Protein AF-A0A6A5WPY2-F1 (afdb_monomer)

Structure (mmCIF, N/CA/C/O backbone):
data_AF-A0A6A5WPY2-F1
#
_entry.id   AF-A0A6A5WPY2-F1
#
loop_
_atom_site.group_PDB
_atom_site.id
_atom_site.type_symbol
_atom_site.label_atom_id
_atom_site.label_alt_id
_atom_site.label_comp_id
_atom_site.label_asym_id
_atom_site.label_entity_id
_atom_site.label_seq_id
_atom_site.pdbx_PDB_ins_code
_atom_site.Cartn_x
_atom_site.Cartn_y
_atom_site.Cartn_z
_atom_site.occupancy
_atom_site.B_iso_or_equiv
_atom_site.auth_seq_id
_atom_site.auth_comp_id
_atom_site.auth_asym_id
_atom_site.auth_atom_id
_atom_site.pdbx_PDB_model_num
ATOM 1 N N . MET A 1 1 ? 19.521 2.980 2.655 1.00 39.97 1 MET A N 1
ATOM 2 C CA . MET A 1 1 ? 18.452 3.288 1.686 1.00 39.97 1 MET A CA 1
ATOM 3 C C . MET A 1 1 ? 18.138 4.752 1.877 1.00 39.97 1 MET A C 1
ATOM 5 O O . MET A 1 1 ? 17.865 5.122 3.009 1.00 39.97 1 MET A O 1
ATOM 9 N N . ALA A 1 2 ? 18.291 5.582 0.848 1.00 40.47 2 ALA A N 1
ATOM 10 C CA . ALA A 1 2 ? 17.790 6.948 0.929 1.00 40.47 2 ALA A CA 1
ATOM 11 C C . ALA A 1 2 ? 16.260 6.859 0.891 1.00 40.47 2 ALA A C 1
ATOM 13 O O . ALA A 1 2 ? 15.702 6.331 -0.069 1.00 40.47 2 ALA A O 1
ATOM 14 N N . THR A 1 3 ? 15.599 7.257 1.972 1.00 53.16 3 THR A N 1
ATOM 15 C CA . THR A 1 3 ? 14.142 7.366 2.030 1.00 53.16 3 THR A CA 1
ATOM 16 C C . THR A 1 3 ? 13.793 8.802 1.681 1.00 53.16 3 THR A C 1
ATOM 18 O O . THR A 1 3 ? 14.011 9.698 2.495 1.00 53.16 3 THR A O 1
ATOM 21 N N . LEU A 1 4 ? 13.295 9.026 0.467 1.00 62.94 4 LEU A N 1
ATOM 22 C CA . LEU A 1 4 ? 12.626 10.279 0.133 1.00 62.94 4 LEU A CA 1
ATOM 23 C C . LEU A 1 4 ? 11.433 10.390 1.085 1.00 62.94 4 LEU A C 1
ATOM 25 O O . LEU A 1 4 ? 10.610 9.476 1.140 1.00 62.94 4 LEU A O 1
ATOM 29 N N . ASN A 1 5 ? 11.382 11.449 1.891 1.00 69.56 5 ASN A N 1
ATOM 30 C CA . ASN A 1 5 ? 10.341 11.655 2.902 1.00 69.56 5 ASN A CA 1
ATOM 31 C C . ASN A 1 5 ? 9.022 12.128 2.254 1.00 69.56 5 ASN A C 1
ATOM 33 O O . ASN A 1 5 ? 8.364 13.043 2.742 1.00 69.56 5 ASN A O 1
ATOM 37 N N . GLU A 1 6 ? 8.686 11.553 1.099 1.00 72.88 6 GLU A N 1
ATOM 38 C CA . GLU A 1 6 ? 7.493 11.870 0.333 1.00 72.88 6 GLU A CA 1
ATOM 39 C C . GLU A 1 6 ? 6.346 10.960 0.766 1.00 72.88 6 GLU A C 1
ATOM 41 O O . GLU A 1 6 ? 6.463 9.731 0.811 1.00 72.88 6 GLU A O 1
ATOM 46 N N . THR A 1 7 ? 5.211 11.581 1.076 1.00 83.00 7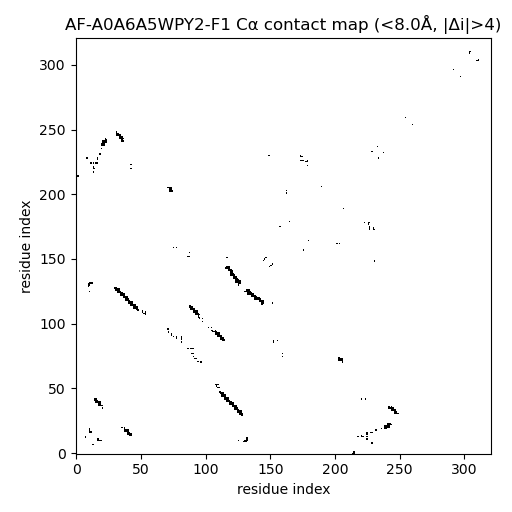 THR A N 1
ATOM 47 C CA . THR A 1 7 ? 3.968 10.863 1.339 1.00 83.00 7 THR A CA 1
ATOM 48 C C . THR A 1 7 ? 3.485 10.229 0.042 1.00 83.00 7 THR A C 1
ATOM 50 O O . THR A 1 7 ? 3.158 10.929 -0.917 1.00 83.00 7 THR A O 1
ATOM 53 N N . LEU A 1 8 ? 3.430 8.898 0.012 1.00 86.12 8 LEU A N 1
ATOM 54 C CA . LEU A 1 8 ? 2.936 8.170 -1.151 1.00 86.12 8 LEU A CA 1
ATOM 55 C C . LEU A 1 8 ? 1.445 8.458 -1.390 1.00 86.12 8 LEU A C 1
ATOM 57 O O . LEU A 1 8 ? 0.684 8.590 -0.425 1.00 86.12 8 LEU A O 1
ATOM 61 N N . PRO A 1 9 ? 1.002 8.516 -2.658 1.00 88.19 9 PRO A N 1
ATOM 62 C CA . PRO A 1 9 ? -0.412 8.624 -2.975 1.00 88.19 9 PRO A CA 1
ATOM 63 C C . PRO A 1 9 ? -1.231 7.443 -2.417 1.00 88.19 9 PRO A C 1
ATOM 65 O O . PRO A 1 9 ? -0.697 6.350 -2.201 1.00 88.19 9 PRO A O 1
ATOM 68 N N . PRO A 1 10 ? -2.550 7.626 -2.239 1.00 90.38 10 PRO A N 1
ATOM 69 C CA . PRO A 1 10 ? -3.482 6.537 -1.962 1.00 90.38 10 PRO A CA 1
ATOM 70 C C . PRO A 1 10 ? -3.287 5.327 -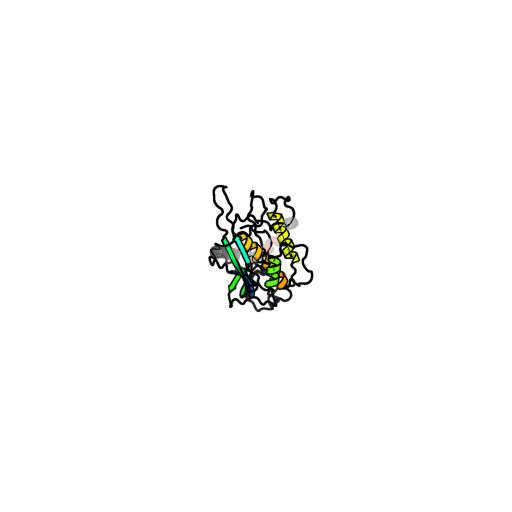2.885 1.00 90.38 10 PRO A C 1
ATOM 72 O O . PRO A 1 10 ? -3.064 5.493 -4.081 1.00 90.38 10 PRO A O 1
ATOM 75 N N . TYR A 1 11 ? -3.458 4.119 -2.344 1.00 91.69 11 TYR A N 1
ATOM 76 C CA . TYR A 1 11 ? -3.361 2.832 -3.047 1.00 91.69 11 TYR A CA 1
ATOM 77 C C . TYR A 1 11 ? -1.964 2.474 -3.580 1.00 91.69 11 TYR A C 1
ATOM 79 O O . TYR A 1 11 ? -1.831 1.541 -4.375 1.00 91.69 11 TYR A O 1
ATOM 87 N N . MET A 1 12 ? -0.912 3.157 -3.117 1.00 91.38 12 MET A N 1
ATOM 88 C CA . MET A 1 12 ? 0.457 2.935 -3.585 1.00 91.38 12 MET A CA 1
ATOM 89 C C . MET A 1 12 ? 1.422 2.524 -2.483 1.00 91.38 12 MET A C 1
ATOM 91 O O . MET A 1 12 ? 1.273 2.874 -1.313 1.00 91.38 12 MET A O 1
ATOM 95 N N . THR A 1 13 ? 2.447 1.785 -2.895 1.00 91.00 13 THR A N 1
ATOM 96 C CA . THR A 1 13 ? 3.645 1.496 -2.104 1.00 91.00 13 THR A CA 1
ATOM 97 C C . THR A 1 13 ? 4.884 1.801 -2.937 1.00 91.00 13 THR A C 1
ATOM 99 O O . THR A 1 13 ? 4.781 1.997 -4.143 1.00 91.00 13 THR A O 1
ATOM 102 N N . MET A 1 14 ? 6.068 1.765 -2.324 1.00 83.81 14 MET A N 1
ATOM 103 C CA . MET A 1 14 ? 7.343 1.906 -3.043 1.00 83.81 14 MET A CA 1
ATOM 104 C C . MET A 1 14 ? 7.600 0.809 -4.088 1.00 83.81 14 MET A C 1
ATOM 106 O O . MET A 1 14 ? 8.568 0.916 -4.827 1.00 83.81 14 MET A O 1
ATOM 110 N N . GLU A 1 15 ? 6.793 -0.256 -4.144 1.00 85.12 15 GLU A N 1
ATOM 111 C CA . GLU A 1 15 ? 7.039 -1.403 -5.024 1.00 85.12 15 GLU A CA 1
ATOM 112 C C . GLU A 1 15 ? 5.939 -1.675 -6.051 1.00 85.12 15 GLU A C 1
ATOM 114 O O . GLU A 1 15 ? 6.151 -2.466 -6.971 1.00 85.12 15 GLU A O 1
ATOM 119 N N . TYR A 1 16 ? 4.742 -1.130 -5.855 1.00 89.88 16 TYR A N 1
ATOM 120 C CA . TYR A 1 16 ? 3.586 -1.405 -6.704 1.00 89.88 16 TYR A CA 1
ATOM 121 C C . TYR A 1 16 ? 2.482 -0.376 -6.475 1.00 89.88 16 TYR A C 1
ATOM 123 O O . TYR A 1 16 ? 2.413 0.281 -5.432 1.00 89.88 16 TYR A O 1
ATOM 131 N N . THR A 1 17 ? 1.565 -0.321 -7.433 1.00 91.62 17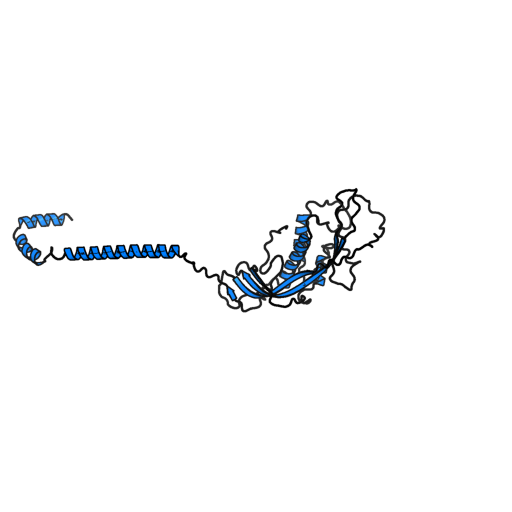 THR A N 1
ATOM 132 C CA . THR A 1 17 ? 0.317 0.432 -7.342 1.00 91.62 17 THR A CA 1
ATOM 133 C C . THR A 1 17 ? -0.880 -0.503 -7.460 1.00 91.62 17 THR A C 1
ATOM 135 O O . THR A 1 17 ? -0.827 -1.510 -8.170 1.00 91.62 17 THR A O 1
ATOM 138 N N . LEU A 1 18 ? -1.957 -0.187 -6.746 1.00 93.31 18 LEU A N 1
ATOM 139 C CA . LEU A 1 18 ? -3.244 -0.858 -6.870 1.00 93.31 18 LEU A CA 1
ATOM 140 C C . LEU A 1 18 ? -4.230 0.031 -7.623 1.00 93.31 18 LEU A C 1
ATOM 142 O O . LEU A 1 18 ? -4.309 1.236 -7.385 1.00 93.31 18 LEU A O 1
ATOM 146 N N . ALA A 1 19 ? -5.046 -0.581 -8.478 1.00 91.62 19 ALA A N 1
ATOM 147 C CA . ALA A 1 19 ? -6.196 0.095 -9.050 1.00 91.62 19 ALA A CA 1
ATOM 148 C C . ALA A 1 19 ? -7.163 0.514 -7.922 1.00 91.62 19 ALA A C 1
ATOM 150 O O . ALA A 1 19 ? -7.422 -0.277 -7.005 1.00 91.62 19 ALA A O 1
ATOM 151 N N . PRO A 1 20 ? -7.707 1.742 -7.964 1.00 91.12 20 PRO A N 1
ATOM 152 C CA . PRO A 1 20 ? -8.610 2.239 -6.936 1.00 91.12 20 PRO A CA 1
ATOM 153 C C . PRO A 1 20 ? -9.916 1.444 -6.918 1.00 91.12 20 PRO A C 1
ATOM 155 O O . PRO A 1 20 ? -10.536 1.186 -7.951 1.00 91.12 20 PRO A O 1
ATOM 158 N N . PHE A 1 21 ? -10.385 1.125 -5.720 1.00 90.44 21 PHE A N 1
ATOM 159 C CA . PHE A 1 21 ? -11.671 0.472 -5.500 1.00 90.44 21 PHE A CA 1
ATOM 160 C C . PHE A 1 21 ? -12.414 1.191 -4.366 1.00 90.44 21 PHE A C 1
ATOM 162 O O . PHE A 1 21 ? -11.783 1.846 -3.530 1.00 90.44 21 PHE A O 1
ATOM 169 N N . LYS A 1 22 ? -13.755 1.135 -4.369 1.00 87.00 22 LYS A N 1
ATOM 170 C CA . LYS A 1 22 ? -14.626 1.699 -3.313 1.00 87.00 22 LYS A CA 1
ATOM 171 C C . LYS A 1 22 ? -15.751 0.728 -2.935 1.00 87.00 22 LYS A C 1
ATOM 173 O O . LYS A 1 22 ? -16.220 0.000 -3.815 1.00 87.00 22 LYS A O 1
ATOM 178 N N . PRO A 1 23 ? -16.162 0.679 -1.654 1.00 85.19 23 PRO A N 1
ATOM 179 C CA . PRO A 1 23 ? -17.196 -0.244 -1.215 1.00 85.19 23 PRO A CA 1
ATOM 180 C C . PRO A 1 23 ? -18.530 0.125 -1.861 1.00 85.19 23 PRO A C 1
ATOM 182 O O . PRO A 1 23 ? -18.877 1.299 -1.968 1.00 85.19 23 PRO A O 1
ATOM 185 N N . THR A 1 24 ? -19.286 -0.887 -2.290 1.00 83.25 24 THR A N 1
ATOM 186 C CA . THR A 1 24 ? -20.593 -0.689 -2.935 1.00 83.25 24 THR A CA 1
ATOM 187 C C . THR A 1 24 ? -21.635 -0.108 -1.978 1.00 83.25 24 THR A C 1
ATOM 189 O O . THR A 1 24 ? -22.513 0.636 -2.404 1.00 83.25 24 THR A O 1
ATOM 192 N N . ALA A 1 25 ? -21.543 -0.426 -0.685 1.00 80.25 25 ALA A N 1
ATOM 193 C CA . ALA A 1 25 ? -22.452 0.094 0.326 1.00 80.25 25 ALA A CA 1
ATOM 194 C C . ALA A 1 25 ? -21.888 1.378 0.949 1.00 80.25 25 ALA A C 1
ATOM 196 O O . ALA A 1 25 ? -20.752 1.393 1.425 1.00 80.25 25 ALA A O 1
ATOM 197 N N . SER A 1 26 ? -22.712 2.428 1.020 1.00 67.81 26 SER A N 1
ATOM 198 C CA . SER A 1 26 ? -22.437 3.679 1.741 1.00 67.81 26 SER A CA 1
ATOM 199 C C . SER A 1 26 ? -22.497 3.482 3.259 1.00 67.81 26 SER A C 1
ATOM 201 O O . SER A 1 26 ? -23.170 4.217 3.983 1.00 67.81 26 SER A O 1
ATOM 203 N N . THR A 1 27 ? -21.854 2.441 3.775 1.00 69.75 27 THR A N 1
ATOM 204 C CA . THR A 1 27 ? -21.648 2.349 5.210 1.00 69.75 27 THR A CA 1
ATOM 205 C C . THR A 1 27 ? -20.673 3.461 5.567 1.00 69.75 27 THR A C 1
ATOM 207 O O . THR A 1 27 ? -19.533 3.424 5.105 1.00 69.75 27 THR A O 1
ATOM 210 N N . ASN A 1 28 ? -21.132 4.450 6.341 1.00 80.25 28 ASN A N 1
ATOM 211 C CA . ASN A 1 28 ? -20.330 5.540 6.907 1.00 80.25 28 ASN A CA 1
ATOM 212 C C . ASN A 1 28 ? -19.303 4.970 7.899 1.00 80.25 28 ASN A C 1
ATOM 214 O O . ASN A 1 28 ? -19.415 5.134 9.110 1.00 80.25 28 ASN A O 1
ATOM 218 N N . VAL A 1 29 ? -18.347 4.209 7.385 1.00 81.88 29 VAL A N 1
ATOM 219 C CA . VAL A 1 29 ? -17.258 3.610 8.140 1.00 81.88 29 VAL A CA 1
ATOM 220 C C . VAL A 1 29 ? -16.087 4.559 7.991 1.00 81.88 29 VAL A C 1
ATOM 222 O O . VAL A 1 29 ? -15.509 4.663 6.913 1.00 81.88 29 VAL A O 1
ATOM 225 N N . SER A 1 30 ? -15.784 5.284 9.062 1.00 84.94 30 SER A N 1
ATOM 226 C CA . SER A 1 30 ? -14.665 6.225 9.104 1.00 84.94 30 SER A CA 1
ATOM 227 C C . SER A 1 30 ? -13.315 5.533 9.307 1.00 84.94 30 SER A C 1
ATOM 229 O O . SER A 1 30 ? -12.297 6.112 8.950 1.00 84.94 30 SER A O 1
ATOM 231 N N . SER A 1 31 ? -13.288 4.303 9.838 1.00 90.31 31 SER A N 1
ATOM 232 C CA . SER A 1 31 ? -12.051 3.580 10.155 1.00 90.31 31 SER A CA 1
ATOM 233 C C . SER A 1 31 ? -12.167 2.064 9.957 1.00 90.31 31 SER A C 1
ATOM 235 O O . SER A 1 31 ? -13.244 1.471 10.061 1.00 90.31 31 SER A O 1
ATOM 237 N N . GLY A 1 32 ? -11.037 1.421 9.663 1.00 89.88 32 GLY A N 1
ATOM 238 C CA . GLY A 1 32 ? -10.930 -0.031 9.519 1.00 89.88 32 GLY A CA 1
ATOM 239 C C . GLY A 1 32 ? -10.142 -0.455 8.285 1.00 89.88 32 GLY A C 1
ATOM 240 O O . GLY A 1 32 ? -9.587 0.371 7.561 1.00 89.88 32 GLY A O 1
ATOM 241 N N . ASN A 1 33 ? -10.116 -1.764 8.047 1.00 93.19 33 ASN A N 1
ATOM 242 C CA . ASN A 1 33 ? -9.462 -2.359 6.890 1.00 93.19 33 ASN A CA 1
ATOM 243 C C . ASN A 1 33 ? -10.514 -2.894 5.926 1.00 93.19 33 ASN A C 1
ATOM 245 O O . ASN A 1 33 ? -11.477 -3.550 6.328 1.00 93.19 33 ASN A O 1
ATOM 249 N N . TRP A 1 34 ? -10.307 -2.664 4.638 1.00 92.06 34 TRP A N 1
ATOM 250 C CA . TRP A 1 34 ? -11.204 -3.140 3.602 1.00 92.06 34 TRP A CA 1
ATOM 251 C C . TRP A 1 34 ? -10.456 -3.994 2.591 1.00 92.06 34 TRP A C 1
ATOM 253 O O . TRP A 1 34 ? -9.426 -3.587 2.061 1.00 92.06 34 TRP A O 1
ATOM 263 N N . SER A 1 35 ? -10.964 -5.200 2.352 1.00 94.25 35 SER A N 1
ATOM 264 C CA . SER A 1 35 ? -10.353 -6.169 1.450 1.00 94.25 35 SER A CA 1
ATOM 265 C C . SER A 1 35 ? -11.227 -6.403 0.236 1.00 94.25 35 SER A C 1
ATOM 267 O O . SER A 1 35 ? -12.427 -6.634 0.370 1.00 94.25 35 SER A O 1
ATOM 269 N N . SER A 1 36 ? -10.631 -6.363 -0.949 1.00 94.69 36 SER A N 1
ATOM 270 C CA . SER A 1 36 ? -11.350 -6.663 -2.180 1.00 94.69 36 SER A CA 1
ATOM 271 C C . SER A 1 36 ? -10.420 -7.148 -3.281 1.00 94.69 36 SER A C 1
ATOM 273 O O . SER A 1 36 ? -9.195 -7.010 -3.206 1.00 94.69 36 SER A O 1
ATOM 275 N N . SER A 1 37 ? -11.017 -7.703 -4.333 1.00 94.62 37 SER A N 1
ATOM 276 C CA . SER A 1 37 ? -10.283 -8.017 -5.548 1.00 94.62 37 SER A CA 1
ATOM 277 C C . SER A 1 37 ? -9.997 -6.735 -6.327 1.00 94.62 37 SER A C 1
ATOM 279 O O . SER A 1 37 ? -10.913 -5.998 -6.682 1.00 94.62 37 SER A O 1
ATOM 281 N N . THR A 1 38 ? -8.723 -6.489 -6.614 1.00 94.44 38 THR A N 1
ATOM 282 C CA . THR A 1 38 ? -8.260 -5.355 -7.418 1.00 94.44 38 THR A CA 1
ATOM 283 C C . THR A 1 38 ? -7.139 -5.792 -8.364 1.00 94.44 38 THR A C 1
ATOM 285 O O . THR A 1 38 ? -6.728 -6.954 -8.379 1.00 94.44 38 THR A O 1
ATOM 288 N N . VAL A 1 39 ? -6.664 -4.864 -9.185 1.00 93.00 39 VAL A N 1
ATOM 289 C CA . VAL A 1 39 ? -5.544 -5.055 -10.099 1.00 93.00 39 VAL A CA 1
ATOM 290 C C . VAL A 1 39 ? -4.307 -4.401 -9.498 1.00 93.00 39 VAL A C 1
ATOM 292 O O . VAL A 1 39 ? -4.316 -3.213 -9.191 1.00 93.00 39 VAL A O 1
ATOM 295 N N . LEU A 1 40 ? -3.244 -5.177 -9.333 1.00 92.88 40 LEU A N 1
ATOM 296 C CA . LEU A 1 40 ? -1.913 -4.701 -8.988 1.00 92.88 40 LEU A CA 1
ATOM 297 C C . LEU A 1 40 ? -1.127 -4.463 -10.270 1.00 92.88 40 LEU A C 1
ATOM 299 O O . LEU A 1 40 ? -1.117 -5.311 -11.160 1.00 92.88 40 LEU A O 1
ATOM 303 N N . GLN A 1 41 ? -0.445 -3.329 -10.351 1.00 90.81 41 GLN A N 1
ATOM 304 C CA . GLN A 1 41 ? 0.518 -3.039 -11.406 1.00 90.81 41 GLN A CA 1
ATOM 305 C C . GLN A 1 41 ? 1.891 -2.842 -10.774 1.00 90.81 41 GLN A C 1
ATOM 307 O O . GLN A 1 41 ? 2.043 -2.163 -9.752 1.00 90.81 41 GLN A O 1
ATOM 312 N N . ARG A 1 42 ? 2.900 -3.465 -11.377 1.00 88.25 42 ARG A N 1
ATOM 313 C CA . ARG A 1 42 ? 4.280 -3.422 -10.899 1.00 88.25 42 ARG A CA 1
ATOM 314 C C . ARG A 1 42 ? 5.233 -3.455 -12.086 1.00 88.25 42 ARG A C 1
ATOM 316 O O . ARG A 1 42 ? 4.983 -4.133 -13.079 1.00 88.25 42 ARG A O 1
ATOM 323 N N . CYS A 1 43 ? 6.349 -2.748 -11.941 1.00 83.06 43 CYS A N 1
ATOM 324 C CA . CYS A 1 43 ? 7.510 -2.944 -12.796 1.00 83.06 43 CYS A CA 1
ATOM 325 C C . CYS A 1 43 ? 8.446 -3.949 -12.131 1.00 83.06 43 CYS A C 1
ATOM 327 O O . CYS A 1 43 ? 8.911 -3.742 -11.008 1.00 83.06 43 CYS A O 1
ATOM 329 N N . GLY A 1 44 ? 8.707 -5.047 -12.824 1.00 76.56 44 GLY A N 1
ATOM 330 C CA . GLY A 1 44 ? 9.869 -5.882 -12.577 1.00 76.56 44 GLY A CA 1
ATOM 331 C C . GLY A 1 44 ? 11.017 -5.433 -13.468 1.00 76.56 44 GLY A C 1
ATOM 332 O O . GLY A 1 44 ? 10.809 -4.859 -14.532 1.00 76.56 44 GLY A O 1
ATOM 333 N N . THR A 1 45 ? 12.235 -5.713 -13.044 1.00 67.81 45 THR A N 1
ATOM 334 C CA . THR A 1 45 ? 13.384 -5.774 -13.945 1.00 67.81 45 THR A CA 1
ATOM 335 C C . THR A 1 45 ? 13.867 -7.202 -13.863 1.00 67.81 45 THR A C 1
ATOM 337 O O . THR A 1 45 ? 14.209 -7.636 -12.757 1.00 67.81 45 THR A O 1
ATOM 340 N N . ASP A 1 46 ? 13.855 -7.929 -14.975 1.00 61.12 46 ASP A N 1
ATOM 341 C CA . ASP A 1 46 ? 14.600 -9.177 -15.006 1.00 61.12 46 ASP A CA 1
ATOM 342 C C . ASP A 1 46 ? 16.049 -8.793 -15.286 1.00 61.12 46 ASP A C 1
ATOM 344 O O . ASP A 1 46 ? 16.382 -8.237 -16.336 1.00 61.12 46 ASP A O 1
ATOM 348 N N . LEU A 1 47 ? 16.883 -8.921 -14.257 1.00 56.41 47 LEU A N 1
ATOM 349 C CA . LEU A 1 47 ? 18.292 -8.598 -14.381 1.00 56.41 47 LEU A CA 1
ATOM 350 C C . LEU A 1 47 ? 18.968 -9.844 -14.939 1.00 56.41 47 LEU A C 1
ATOM 352 O O . LEU A 1 47 ? 19.489 -10.659 -14.173 1.00 56.41 47 LEU A O 1
ATOM 356 N N . ASP A 1 48 ? 18.926 -10.004 -16.259 1.00 47.09 48 ASP A N 1
ATOM 357 C CA . ASP A 1 48 ? 19.632 -11.106 -16.891 1.00 47.09 48 ASP A CA 1
ATOM 358 C C . ASP A 1 48 ? 21.133 -10.803 -16.892 1.00 47.09 48 ASP A C 1
ATOM 360 O O . ASP A 1 48 ? 21.684 -10.106 -17.746 1.00 47.09 48 ASP A O 1
ATOM 364 N N . LEU A 1 49 ? 21.818 -11.316 -15.870 1.00 50.28 49 LEU A N 1
ATOM 365 C CA . LEU A 1 49 ? 23.273 -11.311 -15.786 1.00 50.28 49 LEU A CA 1
ATOM 366 C C . LEU A 1 49 ? 23.860 -12.404 -16.686 1.00 50.28 49 LEU A C 1
ATOM 368 O O . LEU A 1 49 ? 24.771 -13.127 -16.277 1.00 50.28 49 LEU A O 1
ATOM 372 N N . THR A 1 50 ? 23.375 -12.547 -17.918 1.00 48.47 50 THR A N 1
ATOM 373 C CA . THR A 1 50 ? 24.125 -13.289 -18.926 1.00 48.47 50 THR A CA 1
ATOM 374 C C . THR A 1 50 ? 25.426 -12.541 -19.164 1.00 48.47 50 THR A C 1
ATOM 376 O O . THR A 1 50 ? 25.447 -11.445 -19.722 1.00 48.47 50 THR A O 1
ATOM 379 N N . GLY A 1 51 ? 26.513 -13.117 -18.647 1.00 43.06 51 GLY A N 1
ATOM 380 C CA . GLY A 1 51 ? 27.868 -12.599 -18.728 1.00 43.06 51 GLY A CA 1
ATOM 381 C C . GLY A 1 51 ? 28.334 -12.492 -20.172 1.00 43.06 51 GLY A C 1
ATOM 382 O O . GLY A 1 51 ? 29.088 -13.331 -20.657 1.00 43.06 51 GLY A O 1
ATOM 383 N N . LEU A 1 52 ? 27.926 -11.426 -20.851 1.00 44.56 52 LEU A N 1
ATOM 384 C CA . LEU A 1 52 ? 28.643 -10.912 -21.998 1.00 44.56 52 LEU A CA 1
ATOM 385 C C . LEU A 1 52 ? 29.964 -10.377 -21.455 1.00 44.56 52 LEU A C 1
ATOM 387 O O . LEU A 1 52 ? 30.071 -9.253 -20.966 1.00 44.56 52 LEU A O 1
ATOM 391 N N . ASN A 1 53 ? 30.978 -11.237 -21.490 1.00 43.19 53 ASN A N 1
ATOM 392 C CA . ASN A 1 53 ? 32.362 -10.825 -21.373 1.00 43.19 53 ASN A CA 1
ATOM 393 C C . ASN A 1 53 ? 32.652 -9.984 -22.621 1.00 43.19 53 ASN A C 1
ATOM 395 O O . ASN A 1 53 ? 32.994 -10.511 -23.678 1.00 43.19 53 ASN A O 1
ATOM 399 N N . VAL A 1 54 ? 32.364 -8.682 -22.541 1.00 47.66 54 VAL A N 1
ATOM 400 C CA . VAL A 1 54 ? 32.567 -7.747 -23.647 1.00 47.66 54 VAL A CA 1
ATOM 401 C C . VAL A 1 54 ? 34.069 -7.508 -23.779 1.00 47.66 54 VAL A C 1
ATOM 403 O O . VAL A 1 54 ? 34.608 -6.500 -23.334 1.00 47.66 54 VAL A O 1
ATOM 406 N N . ASP A 1 55 ? 34.761 -8.472 -24.381 1.00 43.50 55 ASP A N 1
ATOM 407 C CA . ASP A 1 55 ? 36.189 -8.386 -24.688 1.00 43.50 55 ASP A CA 1
ATOM 408 C C . ASP A 1 55 ? 36.467 -7.468 -25.897 1.00 43.50 55 ASP A C 1
ATOM 410 O O . ASP A 1 55 ? 37.621 -7.208 -26.225 1.00 43.50 55 ASP A O 1
ATOM 414 N N . TYR A 1 56 ? 35.427 -6.916 -26.532 1.00 40.22 56 TYR A N 1
ATOM 415 C CA . TYR A 1 56 ? 35.537 -6.061 -27.712 1.00 40.22 56 TYR A CA 1
ATOM 416 C C . TYR A 1 56 ? 34.636 -4.820 -27.618 1.00 40.22 56 TYR A C 1
ATOM 418 O O . TYR A 1 56 ? 33.614 -4.711 -28.283 1.00 40.22 56 TYR A O 1
ATOM 426 N N . TYR A 1 57 ? 35.062 -3.827 -26.840 1.00 41.72 57 TYR A N 1
ATOM 427 C CA . TYR A 1 57 ? 34.943 -2.444 -27.305 1.00 41.72 57 TYR A CA 1
ATOM 428 C C . TYR A 1 57 ? 36.350 -1.987 -27.663 1.00 41.72 57 TYR A C 1
ATOM 430 O O . TYR A 1 57 ? 37.120 -1.559 -26.804 1.00 41.72 57 TYR A O 1
ATOM 438 N N . SER A 1 58 ? 36.707 -2.081 -28.946 1.00 39.12 58 SER A N 1
ATOM 439 C CA . SER A 1 58 ? 37.760 -1.216 -29.462 1.00 39.12 58 SER A CA 1
ATOM 440 C C . SER A 1 58 ? 37.228 0.200 -29.301 1.00 39.12 58 SER A C 1
ATOM 442 O O . SER A 1 58 ? 36.305 0.590 -30.017 1.00 39.12 58 SER A O 1
ATOM 444 N N . ALA A 1 59 ? 37.751 0.940 -28.324 1.00 39.88 59 ALA A N 1
ATOM 445 C CA . ALA A 1 59 ? 37.545 2.373 -28.252 1.00 39.88 59 ALA A CA 1
ATOM 446 C C . ALA A 1 59 ? 37.813 2.920 -29.655 1.00 39.88 59 ALA A C 1
ATOM 448 O O . ALA A 1 59 ? 38.939 2.829 -30.155 1.00 39.88 59 ALA A O 1
ATOM 449 N N . ALA A 1 60 ? 36.767 3.403 -30.328 1.00 37.28 60 ALA A N 1
ATOM 450 C CA . ALA A 1 60 ? 36.957 4.196 -31.521 1.00 37.28 60 ALA A CA 1
ATOM 451 C C . ALA A 1 60 ? 37.944 5.286 -31.108 1.00 37.28 60 ALA A C 1
ATOM 453 O O . ALA A 1 60 ? 37.690 6.016 -30.148 1.00 37.28 60 ALA A O 1
ATOM 454 N N . LYS A 1 61 ? 39.116 5.306 -31.748 1.00 36.62 61 LYS A N 1
ATOM 455 C CA . LYS A 1 61 ? 40.153 6.322 -31.567 1.00 36.62 61 LYS A CA 1
ATOM 456 C C . LYS A 1 61 ? 39.571 7.663 -32.029 1.00 36.62 61 LYS A C 1
ATOM 458 O O . LYS A 1 61 ? 39.865 8.142 -33.115 1.00 36.62 61 LYS A O 1
ATOM 463 N N . GLY A 1 62 ? 38.704 8.248 -31.210 1.00 39.28 62 GLY A N 1
ATOM 464 C CA . GLY A 1 62 ? 38.377 9.658 -31.240 1.00 39.28 62 GLY A CA 1
ATOM 465 C C . GLY A 1 62 ? 39.586 10.380 -30.675 1.00 39.28 62 GLY A C 1
ATOM 466 O O . GLY A 1 62 ? 39.755 10.487 -29.465 1.00 39.28 62 GLY A O 1
ATOM 467 N N . SER A 1 63 ? 40.489 10.769 -31.564 1.00 39.62 63 SER A N 1
ATOM 468 C CA . SER A 1 63 ? 41.637 11.609 -31.259 1.00 39.62 63 SER A CA 1
ATOM 469 C C . SER A 1 63 ? 41.181 12.897 -30.566 1.00 39.62 63 SER A C 1
ATOM 471 O O . SER A 1 63 ? 40.431 13.661 -31.172 1.00 39.62 63 SER A O 1
ATOM 473 N N . GLY A 1 64 ? 41.665 13.163 -29.347 1.00 38.38 64 GLY A N 1
ATOM 474 C CA . GLY A 1 64 ? 41.737 14.537 -28.834 1.00 38.38 64 GLY A CA 1
ATOM 475 C C . GLY A 1 64 ? 41.123 14.863 -27.471 1.00 38.38 64 GLY A C 1
ATOM 476 O O . GLY A 1 64 ? 40.867 16.038 -27.242 1.00 38.38 64 GLY A O 1
ATOM 477 N N . PHE A 1 65 ? 40.915 13.911 -26.554 1.00 39.72 65 PHE A N 1
ATOM 478 C CA . PHE A 1 65 ? 40.533 14.255 -25.173 1.00 39.72 65 PHE A CA 1
ATOM 479 C C . PHE A 1 65 ? 41.648 13.902 -24.183 1.00 39.72 65 PHE A C 1
ATOM 481 O O . PHE A 1 65 ? 42.114 12.766 -24.136 1.00 39.72 65 PHE A O 1
ATOM 488 N N . ALA A 1 66 ? 42.110 14.924 -23.456 1.00 40.38 66 ALA A N 1
ATOM 489 C CA . ALA A 1 66 ? 43.216 14.872 -22.507 1.00 40.38 66 ALA A CA 1
ATOM 490 C C . ALA A 1 66 ? 42.957 13.877 -21.360 1.00 40.38 66 ALA A C 1
ATOM 492 O O . ALA A 1 66 ? 41.827 13.656 -20.933 1.00 40.38 66 ALA A O 1
ATOM 493 N N . GLU A 1 67 ? 44.033 13.253 -20.892 1.00 41.00 67 GLU A N 1
ATOM 494 C CA . GLU A 1 67 ? 44.054 11.998 -20.133 1.00 41.00 67 GLU A CA 1
ATOM 495 C C . GLU A 1 67 ? 43.997 12.176 -18.605 1.00 41.00 67 GLU A C 1
ATOM 497 O O . GLU A 1 67 ? 44.403 11.285 -17.865 1.00 41.00 67 GLU A O 1
ATOM 502 N N . ASP A 1 68 ? 43.452 13.287 -18.107 1.00 39.62 68 ASP A N 1
ATOM 503 C CA . ASP A 1 68 ? 43.426 13.571 -16.672 1.00 39.62 68 ASP A CA 1
ATOM 504 C C . ASP A 1 68 ? 41.993 13.788 -16.154 1.00 39.62 68 ASP A C 1
ATOM 506 O O . ASP A 1 68 ? 41.289 14.699 -16.572 1.00 39.62 68 ASP A O 1
ATOM 510 N N . GLN A 1 69 ? 41.608 12.929 -15.197 1.00 41.06 69 GLN A N 1
ATOM 511 C CA . GLN A 1 69 ? 40.361 12.898 -14.408 1.00 41.06 69 GLN A CA 1
ATOM 512 C C . GLN A 1 69 ? 39.079 12.433 -15.130 1.00 41.06 69 GLN A C 1
ATOM 514 O O . GLN A 1 69 ? 38.361 13.207 -15.753 1.00 41.06 69 GLN A O 1
ATOM 519 N N . TYR A 1 70 ? 38.704 11.162 -14.927 1.00 40.84 70 TYR A N 1
ATOM 520 C CA . TYR A 1 70 ? 37.407 10.630 -15.363 1.00 40.84 70 TYR A CA 1
ATOM 521 C C . TYR A 1 70 ? 36.551 10.177 -14.169 1.00 40.84 70 TYR A C 1
ATOM 523 O O . TYR A 1 70 ? 36.844 9.131 -13.584 1.00 40.84 70 TYR A O 1
ATOM 531 N N . PRO A 1 71 ? 35.460 10.889 -13.828 1.00 40.78 71 PRO A N 1
ATOM 532 C CA . PRO A 1 71 ? 34.313 10.267 -13.183 1.00 40.78 71 PRO A CA 1
ATOM 533 C C . PRO A 1 71 ? 33.595 9.354 -14.194 1.00 40.78 71 PRO A C 1
ATOM 535 O O . PRO A 1 71 ? 33.631 9.580 -15.404 1.00 40.78 71 PRO A O 1
ATOM 538 N N . VAL A 1 72 ? 32.956 8.296 -13.696 1.00 42.06 72 VAL A N 1
ATOM 539 C CA . VAL A 1 72 ? 32.198 7.301 -14.475 1.00 42.06 72 VAL A CA 1
ATOM 540 C C . VAL A 1 72 ? 31.208 7.991 -15.431 1.00 42.06 72 VAL A C 1
ATOM 542 O O . VAL A 1 72 ? 30.185 8.502 -14.989 1.00 42.06 72 VAL A O 1
ATOM 545 N N . ARG A 1 73 ? 31.475 8.012 -16.744 1.00 41.91 73 ARG A N 1
ATOM 546 C CA . ARG A 1 73 ? 30.514 8.515 -17.742 1.00 41.91 73 ARG A CA 1
ATOM 547 C C . ARG A 1 73 ? 29.541 7.408 -18.136 1.00 41.91 73 ARG A C 1
ATOM 549 O O . ARG A 1 73 ? 29.935 6.443 -18.786 1.00 41.91 73 ARG A O 1
ATOM 556 N N . PHE A 1 74 ? 28.266 7.591 -17.806 1.00 40.81 74 PHE A N 1
ATOM 557 C CA . PHE A 1 74 ? 27.180 6.921 -18.513 1.00 40.81 74 PHE A CA 1
ATOM 558 C C . PHE A 1 74 ? 26.974 7.668 -19.827 1.00 40.81 74 PHE A C 1
ATOM 560 O O . PHE A 1 74 ? 26.645 8.852 -19.826 1.00 40.81 74 PHE A O 1
ATOM 567 N N . VAL A 1 75 ? 27.204 6.995 -20.950 1.00 39.22 75 VAL A N 1
ATOM 568 C CA . VAL A 1 75 ? 26.827 7.510 -22.266 1.00 39.22 75 VAL A CA 1
ATOM 569 C C . VAL A 1 75 ? 25.560 6.757 -22.667 1.00 39.22 75 VAL A C 1
ATOM 571 O O . VAL A 1 75 ? 25.665 5.656 -23.204 1.00 39.22 75 VAL A O 1
ATOM 574 N N . PRO A 1 76 ? 24.353 7.282 -22.400 1.00 40.12 76 PRO A N 1
ATOM 575 C CA . PRO A 1 76 ? 23.124 6.724 -22.934 1.00 40.12 76 PRO A CA 1
ATOM 576 C C . PRO A 1 76 ? 23.012 7.173 -24.390 1.00 40.12 76 PRO A C 1
ATOM 578 O O . PRO A 1 76 ? 22.130 7.936 -24.762 1.00 40.12 76 PRO A O 1
ATOM 581 N N . ASN A 1 77 ? 23.938 6.724 -25.234 1.00 38.59 77 ASN A N 1
ATOM 582 C CA . ASN A 1 77 ? 23.729 6.799 -26.669 1.00 38.59 77 ASN A CA 1
ATOM 583 C C . ASN A 1 77 ? 22.948 5.545 -27.075 1.00 38.59 77 ASN A C 1
ATOM 585 O O . ASN A 1 77 ? 23.477 4.634 -27.705 1.00 38.59 77 ASN A O 1
ATOM 589 N N . TRP A 1 78 ? 21.690 5.469 -26.629 1.00 45.72 78 TRP A N 1
ATOM 590 C CA . TRP A 1 78 ? 20.765 4.381 -26.968 1.00 45.72 78 TRP A CA 1
ATOM 591 C C . TRP A 1 78 ? 20.452 4.352 -28.473 1.00 45.72 78 TRP A C 1
ATOM 593 O O . TRP A 1 78 ? 20.047 3.320 -28.994 1.00 45.72 78 TRP A O 1
ATOM 603 N N . ILE A 1 79 ? 20.728 5.451 -29.187 1.00 39.94 79 ILE A N 1
ATOM 604 C CA . ILE A 1 79 ? 20.457 5.605 -30.621 1.00 39.94 79 ILE A CA 1
ATOM 605 C C . ILE A 1 79 ? 21.393 4.764 -31.509 1.00 39.94 79 ILE A C 1
ATOM 607 O O . ILE A 1 79 ? 21.057 4.526 -32.664 1.00 39.94 79 ILE A O 1
ATOM 611 N N . LEU A 1 80 ? 22.541 4.276 -31.020 1.00 40.53 80 LEU A N 1
ATOM 612 C CA . LEU A 1 80 ? 23.531 3.632 -31.905 1.00 40.53 80 LEU A CA 1
ATOM 613 C C . LEU A 1 80 ? 23.864 2.165 -31.606 1.00 40.53 80 LEU A C 1
ATOM 615 O O . LEU A 1 80 ? 24.556 1.554 -32.417 1.00 40.53 80 LEU A O 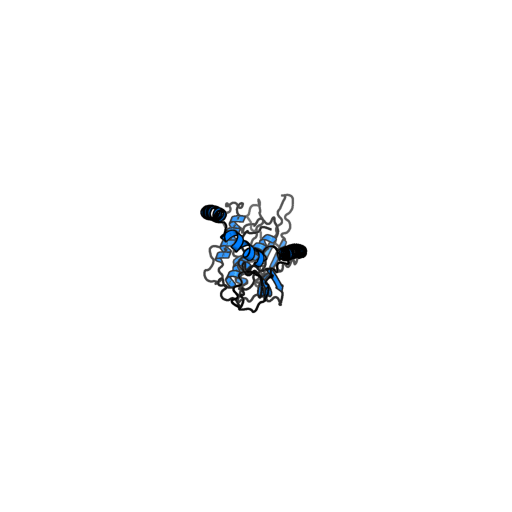1
ATOM 619 N N . LEU A 1 81 ? 23.414 1.586 -30.486 1.00 44.41 81 LEU A N 1
ATOM 620 C CA . LEU A 1 81 ? 23.888 0.255 -30.059 1.00 44.41 81 LEU A CA 1
ATOM 621 C C . LEU A 1 81 ? 22.804 -0.723 -29.584 1.00 44.41 81 LEU A C 1
ATOM 623 O O . LEU A 1 81 ? 23.113 -1.902 -29.419 1.00 44.41 81 LEU A O 1
ATOM 627 N N . CYS A 1 82 ? 21.556 -0.288 -29.390 1.00 44.19 82 CYS A N 1
ATOM 628 C CA . CYS A 1 82 ? 20.452 -1.222 -29.168 1.00 44.19 82 CYS A CA 1
ATOM 629 C C . CYS A 1 82 ? 19.869 -1.628 -30.526 1.00 44.19 82 CYS A C 1
ATOM 631 O O . CYS A 1 82 ? 19.529 -0.767 -31.337 1.00 44.19 82 CYS A O 1
ATOM 633 N N . SER A 1 83 ? 19.786 -2.936 -30.788 1.00 42.50 83 SER A N 1
ATOM 634 C CA . SER A 1 83 ? 19.143 -3.446 -32.001 1.00 42.50 83 SER A CA 1
ATOM 635 C C . SER A 1 83 ? 17.691 -2.968 -32.058 1.00 42.50 83 SER A C 1
ATOM 637 O O . SER A 1 83 ? 16.994 -2.978 -31.042 1.00 42.50 83 SER A O 1
ATOM 639 N N . THR A 1 84 ? 17.206 -2.608 -33.248 1.00 54.12 84 THR A N 1
ATOM 640 C CA . THR A 1 84 ? 15.777 -2.345 -33.496 1.00 54.12 84 THR A CA 1
ATOM 641 C C . THR A 1 84 ? 14.891 -3.547 -33.165 1.00 54.12 84 THR A C 1
ATOM 643 O O . THR A 1 84 ? 13.684 -3.391 -33.004 1.00 54.12 84 THR A O 1
ATOM 646 N N . ASP A 1 85 ? 15.492 -4.732 -33.036 1.00 58.59 85 ASP A N 1
ATOM 647 C CA . ASP A 1 85 ? 14.797 -5.989 -32.771 1.00 58.59 85 ASP A CA 1
ATOM 648 C C . ASP A 1 85 ? 14.475 -6.208 -31.279 1.00 58.59 85 ASP A C 1
ATOM 650 O O . ASP A 1 85 ? 13.720 -7.121 -30.949 1.00 58.59 85 ASP A O 1
ATOM 654 N N . SER A 1 86 ? 15.013 -5.387 -30.364 1.00 63.31 86 SER A N 1
ATOM 655 C CA . SER A 1 86 ? 14.768 -5.495 -28.916 1.00 63.31 86 SER A CA 1
ATOM 656 C C . SER A 1 86 ? 14.365 -4.142 -28.302 1.00 63.31 86 SER A C 1
ATOM 658 O O . SER A 1 86 ? 15.166 -3.516 -27.602 1.00 63.31 86 SER A O 1
ATOM 660 N N . PRO A 1 87 ? 13.120 -3.674 -28.530 1.00 65.44 87 PRO A N 1
ATOM 661 C CA . PRO A 1 87 ? 12.677 -2.314 -28.196 1.00 65.44 87 PRO A CA 1
ATOM 662 C C . PRO A 1 87 ? 12.617 -1.970 -26.695 1.00 65.44 87 PRO A C 1
ATOM 664 O O . PRO A 1 87 ? 12.285 -0.836 -26.371 1.00 65.44 87 PRO A O 1
ATOM 667 N N . HIS A 1 88 ? 12.970 -2.896 -25.795 1.00 74.50 88 HIS A N 1
ATOM 668 C CA . HIS A 1 88 ? 12.853 -2.731 -24.338 1.00 74.50 88 HIS A CA 1
ATOM 669 C C . HIS A 1 88 ? 14.158 -2.985 -23.568 1.00 74.50 88 HIS A C 1
ATOM 671 O O . HIS A 1 88 ? 14.151 -3.085 -22.349 1.00 74.50 88 HIS A O 1
ATOM 677 N N . THR A 1 89 ? 15.310 -3.121 -24.226 1.00 74.31 89 THR A N 1
ATOM 678 C CA . THR A 1 89 ? 16.576 -3.352 -23.505 1.00 74.31 89 THR A CA 1
ATOM 679 C C . THR A 1 89 ? 17.287 -2.040 -23.203 1.00 74.31 89 THR A C 1
ATOM 681 O O . THR A 1 89 ? 17.652 -1.313 -24.130 1.00 74.31 89 THR A O 1
ATOM 684 N N . PHE A 1 90 ? 17.571 -1.764 -21.928 1.00 71.31 90 PHE A N 1
ATOM 685 C CA . PHE A 1 90 ? 18.486 -0.687 -21.555 1.00 71.31 90 PHE A CA 1
ATOM 686 C C . PHE A 1 90 ? 19.885 -1.223 -21.266 1.00 71.31 90 PHE A C 1
ATOM 688 O O . PHE A 1 90 ? 20.072 -2.275 -20.653 1.00 71.31 90 PHE A O 1
ATOM 695 N N . PHE A 1 91 ? 20.879 -0.468 -21.722 1.00 71.75 91 PHE A N 1
ATOM 696 C CA . PHE A 1 91 ? 22.291 -0.769 -21.551 1.00 71.75 91 PHE A CA 1
ATOM 697 C C . PHE A 1 91 ? 22.850 0.020 -20.370 1.00 71.75 91 PHE A C 1
ATOM 699 O O . PHE A 1 91 ? 22.779 1.250 -20.336 1.00 71.75 91 PHE A O 1
ATOM 706 N N . ALA A 1 92 ? 23.428 -0.687 -19.407 1.00 66.62 92 ALA A N 1
ATOM 707 C CA . ALA A 1 92 ? 24.130 -0.102 -18.278 1.00 66.62 92 ALA A CA 1
ATOM 708 C C . ALA A 1 92 ? 25.591 -0.555 -18.297 1.00 66.62 92 ALA A C 1
ATOM 710 O O . ALA A 1 92 ? 25.882 -1.747 -18.362 1.00 66.62 92 ALA A O 1
ATOM 711 N N . THR A 1 93 ? 26.529 0.386 -18.199 1.00 67.19 93 THR A N 1
ATOM 712 C CA . THR A 1 93 ? 27.950 0.070 -18.031 1.00 67.19 93 THR A CA 1
ATOM 713 C C . THR A 1 93 ? 28.408 0.453 -16.642 1.00 67.19 93 THR A C 1
ATOM 715 O O . THR A 1 93 ? 28.199 1.566 -16.167 1.00 67.19 93 THR A O 1
ATOM 718 N N . ILE A 1 94 ? 29.057 -0.492 -15.976 1.00 65.31 94 ILE A N 1
ATOM 719 C CA . ILE A 1 94 ? 29.677 -0.277 -14.679 1.00 65.31 94 ILE A CA 1
ATOM 720 C C . ILE A 1 94 ? 31.181 -0.241 -14.904 1.00 65.31 94 ILE A C 1
ATOM 722 O O . ILE A 1 94 ? 31.807 -1.246 -15.254 1.00 65.31 94 ILE A O 1
ATOM 726 N N . VAL A 1 95 ? 31.764 0.933 -14.681 1.00 68.75 95 VAL A N 1
ATOM 727 C CA . VAL A 1 95 ? 33.214 1.114 -14.645 1.00 68.75 95 VAL A CA 1
ATOM 728 C C . VAL A 1 95 ? 33.631 1.190 -13.185 1.00 68.75 95 VAL A C 1
ATOM 730 O O . VAL A 1 95 ? 33.102 1.990 -12.413 1.00 68.75 95 VAL A O 1
ATOM 733 N N . ARG A 1 96 ? 34.559 0.322 -12.777 1.00 63.47 96 ARG A N 1
ATOM 734 C CA . ARG A 1 96 ? 35.066 0.331 -11.406 1.00 63.47 96 ARG A CA 1
ATOM 735 C C . ARG A 1 96 ? 35.959 1.550 -11.213 1.00 63.47 96 ARG A C 1
ATOM 737 O O . ARG A 1 96 ? 36.928 1.724 -11.947 1.00 63.47 96 ARG A O 1
ATOM 744 N N . ASP A 1 97 ? 35.637 2.348 -10.202 1.00 55.72 97 ASP A N 1
ATOM 745 C CA . ASP A 1 97 ? 36.407 3.539 -9.865 1.00 55.72 97 ASP A CA 1
ATOM 746 C C . ASP A 1 97 ? 37.867 3.193 -9.518 1.00 55.72 97 ASP A C 1
ATOM 748 O O . ASP A 1 97 ? 38.165 2.236 -8.784 1.00 55.72 97 ASP A O 1
ATOM 752 N N . ARG A 1 98 ? 38.792 3.980 -10.071 1.00 60.75 98 ARG A N 1
ATOM 753 C CA . ARG A 1 98 ? 40.233 3.793 -9.937 1.00 60.75 98 ARG A CA 1
ATOM 754 C C . ARG A 1 98 ? 40.686 4.432 -8.631 1.00 60.75 98 ARG A C 1
ATOM 756 O O . ARG A 1 98 ? 41.143 5.566 -8.601 1.00 60.75 98 ARG A O 1
ATOM 763 N N . ARG A 1 99 ? 40.670 3.660 -7.542 1.00 64.44 99 ARG A N 1
ATOM 764 C CA . ARG A 1 99 ? 41.192 4.131 -6.240 1.00 64.44 99 ARG A CA 1
ATOM 765 C C . ARG A 1 99 ? 42.692 4.486 -6.246 1.00 64.44 99 ARG A C 1
ATOM 767 O O . ARG A 1 99 ? 43.168 5.087 -5.292 1.00 64.44 99 ARG A O 1
ATOM 774 N N . SER A 1 100 ? 43.463 4.087 -7.265 1.00 64.38 100 SER A N 1
ATOM 775 C CA . SER A 1 100 ? 44.897 4.395 -7.377 1.00 64.38 100 SER A CA 1
ATOM 776 C C . SER A 1 100 ? 45.380 4.382 -8.830 1.00 64.38 100 SER A C 1
ATOM 778 O O . SER A 1 100 ? 45.059 3.453 -9.573 1.00 64.38 100 SER A O 1
ATOM 780 N N . MET A 1 101 ? 46.242 5.339 -9.205 1.00 65.44 101 MET A N 1
ATOM 781 C CA . MET A 1 101 ? 46.930 5.382 -10.508 1.00 65.44 101 MET A CA 1
ATOM 782 C C . MET A 1 101 ? 47.715 4.100 -10.844 1.00 65.44 101 MET A C 1
ATOM 784 O O . MET A 1 101 ? 48.036 3.866 -12.001 1.00 65.44 101 MET A O 1
ATOM 788 N N . ARG A 1 102 ? 48.017 3.227 -9.881 1.00 74.25 102 ARG A N 1
ATOM 789 C CA . ARG A 1 102 ? 48.736 1.973 -10.167 1.00 74.25 102 ARG A CA 1
ATOM 790 C C . ARG A 1 102 ? 47.850 0.794 -10.558 1.00 74.25 102 ARG A C 1
ATOM 792 O O . ARG A 1 102 ? 48.373 -0.174 -11.097 1.00 74.25 102 ARG A O 1
ATOM 799 N N . ASN A 1 103 ? 46.539 0.865 -10.331 1.00 68.25 103 ASN A N 1
ATOM 800 C CA . ASN A 1 103 ? 45.646 -0.213 -10.746 1.00 68.25 103 ASN A CA 1
ATOM 801 C C . ASN A 1 103 ? 45.229 -0.016 -12.211 1.00 68.25 103 ASN A C 1
ATOM 803 O O . ASN A 1 103 ? 44.763 1.081 -12.550 1.00 68.25 103 ASN A O 1
ATOM 807 N N . PRO A 1 104 ? 45.386 -1.039 -13.075 1.00 72.06 104 PRO A N 1
ATOM 808 C CA . PRO A 1 104 ? 44.883 -0.986 -14.440 1.00 72.06 104 PRO A CA 1
ATOM 809 C C . PRO A 1 104 ? 43.359 -0.824 -14.427 1.00 72.06 104 PRO A C 1
ATOM 811 O O . PRO A 1 104 ? 42.681 -1.286 -13.502 1.00 72.06 104 PRO A O 1
ATOM 814 N N . LEU A 1 105 ? 42.822 -0.157 -15.452 1.00 62.91 105 LEU A N 1
ATOM 815 C CA . LEU A 1 105 ? 41.379 -0.054 -15.656 1.00 62.91 105 LEU A CA 1
ATOM 816 C C . LEU A 1 105 ? 40.777 -1.462 -15.650 1.00 62.91 105 LEU A C 1
ATOM 818 O O . LEU A 1 105 ? 41.177 -2.330 -16.426 1.00 62.91 105 LEU A O 1
ATOM 822 N N . SER A 1 106 ? 39.837 -1.700 -14.736 1.00 65.94 106 SER A N 1
ATOM 823 C CA . SER A 1 106 ? 39.060 -2.938 -14.755 1.00 65.94 106 SER A CA 1
ATOM 824 C C . SER A 1 106 ? 38.206 -2.940 -16.019 1.00 65.94 106 SER A C 1
ATOM 826 O O . SER A 1 106 ? 37.653 -1.897 -16.373 1.00 65.94 106 SER A O 1
ATOM 828 N N . ARG A 1 107 ? 38.103 -4.093 -16.694 1.00 68.06 107 ARG A N 1
ATOM 829 C CA . ARG A 1 107 ? 37.246 -4.234 -17.878 1.00 68.06 107 ARG A CA 1
ATOM 830 C C . ARG A 1 107 ? 35.838 -3.727 -17.531 1.00 68.06 107 ARG A C 1
ATOM 832 O O . ARG A 1 107 ? 35.315 -4.127 -16.484 1.00 68.06 107 ARG A O 1
ATOM 839 N N . PRO A 1 108 ? 35.254 -2.821 -18.336 1.00 69.06 108 PRO A N 1
ATOM 840 C CA . PRO A 1 108 ? 33.907 -2.339 -18.080 1.00 69.06 108 PRO A CA 1
ATOM 841 C C . PRO A 1 108 ? 32.960 -3.535 -18.101 1.00 69.06 108 PRO A C 1
ATOM 843 O O . PRO A 1 108 ? 33.006 -4.356 -19.014 1.00 69.06 108 PRO A O 1
ATOM 846 N N . THR A 1 109 ? 32.122 -3.655 -17.076 1.00 65.06 109 THR A N 1
ATOM 847 C CA . THR A 1 109 ? 31.060 -4.661 -17.084 1.00 65.06 109 THR A CA 1
ATOM 848 C C . THR A 1 109 ? 29.833 -4.014 -17.695 1.00 65.06 109 THR A C 1
ATOM 850 O O . THR A 1 109 ? 29.303 -3.052 -17.138 1.00 65.06 109 THR A O 1
ATOM 853 N N . ALA A 1 110 ? 29.418 -4.504 -18.855 1.00 68.00 110 ALA A N 1
ATOM 854 C CA . ALA A 1 110 ? 28.146 -4.142 -19.453 1.00 68.00 110 ALA A CA 1
ATOM 855 C C . ALA A 1 110 ? 27.048 -5.071 -18.932 1.00 68.00 110 ALA A C 1
ATOM 857 O O . ALA A 1 110 ? 27.266 -6.270 -18.771 1.00 68.00 110 ALA A O 1
ATOM 858 N N . MET A 1 111 ? 25.875 -4.508 -18.678 1.00 67.19 111 MET A N 1
ATOM 859 C CA . MET A 1 111 ? 24.663 -5.227 -18.318 1.00 67.19 111 MET A CA 1
ATOM 860 C C . MET A 1 111 ? 23.541 -4.738 -19.225 1.00 67.19 111 MET A C 1
ATOM 862 O O . MET A 1 111 ? 23.382 -3.532 -19.428 1.00 67.19 111 MET A O 1
ATOM 866 N N . PHE A 1 112 ? 22.785 -5.682 -19.769 1.00 74.19 112 PHE A N 1
ATOM 867 C CA . PHE A 1 112 ? 21.545 -5.404 -20.475 1.00 74.19 112 PHE A CA 1
ATOM 868 C C . PHE A 1 112 ? 20.402 -5.763 -19.544 1.00 74.19 112 PHE A C 1
ATOM 870 O O . PHE A 1 112 ? 20.419 -6.813 -18.906 1.00 74.19 112 PHE A O 1
ATOM 877 N N . CYS A 1 113 ? 19.432 -4.873 -19.444 1.00 67.94 113 CYS A N 1
ATOM 878 C CA . CYS A 1 113 ? 18.294 -5.054 -18.567 1.00 67.94 113 CYS A CA 1
ATOM 879 C C . CYS A 1 113 ? 17.020 -4.866 -19.379 1.00 67.94 113 CYS A C 1
ATOM 881 O O . CYS A 1 113 ? 16.898 -3.885 -20.114 1.00 67.94 113 CYS A O 1
ATOM 883 N N . SER A 1 114 ? 16.067 -5.772 -19.190 1.00 81.00 114 SER A N 1
ATOM 884 C CA . SER A 1 114 ? 14.733 -5.672 -19.777 1.00 81.00 114 SER A CA 1
ATOM 885 C C . SER A 1 114 ? 13.740 -5.371 -18.651 1.00 81.00 114 SER A C 1
ATOM 887 O O . SER A 1 114 ? 13.564 -6.197 -17.743 1.00 81.00 114 SER A O 1
ATOM 889 N N . PRO A 1 115 ? 13.130 -4.174 -18.616 1.00 82.25 115 PRO A N 1
ATOM 890 C CA . PRO A 1 115 ? 12.025 -3.920 -17.722 1.00 82.25 115 PRO A CA 1
ATOM 891 C C . PRO A 1 115 ? 10.817 -4.730 -18.202 1.00 82.25 115 PRO A C 1
ATOM 893 O O . PRO A 1 115 ? 10.541 -4.849 -19.392 1.00 82.25 115 PRO A O 1
ATOM 896 N N . HIS A 1 116 ? 10.090 -5.295 -17.248 1.00 86.12 116 HIS A N 1
ATOM 897 C CA . HIS A 1 116 ? 8.850 -6.009 -17.502 1.00 86.12 116 HIS A CA 1
ATOM 898 C C . HIS A 1 116 ? 7.731 -5.345 -16.714 1.00 86.12 116 HIS A C 1
ATOM 900 O O . HIS A 1 116 ? 7.783 -5.241 -15.484 1.00 86.12 116 HIS A O 1
ATOM 906 N N . TYR A 1 117 ? 6.694 -4.922 -17.425 1.00 87.44 117 TYR A N 1
ATOM 907 C CA . TYR A 1 117 ? 5.513 -4.300 -16.845 1.00 87.44 117 TYR A CA 1
ATOM 908 C C . TYR A 1 117 ? 4.404 -5.333 -16.810 1.00 87.44 117 TYR A C 1
ATOM 910 O O . TYR A 1 117 ? 3.975 -5.827 -17.851 1.00 87.44 117 TYR A O 1
ATOM 918 N N . PHE A 1 118 ? 3.942 -5.671 -15.610 1.00 91.88 118 PHE A N 1
ATOM 919 C CA . PHE A 1 118 ? 2.880 -6.652 -15.458 1.00 91.88 118 PHE A CA 1
ATOM 920 C C . PHE A 1 118 ? 1.726 -6.125 -14.620 1.00 91.88 118 PHE A C 1
ATOM 922 O O . PHE A 1 118 ? 1.877 -5.309 -13.705 1.00 91.88 118 PHE A O 1
ATOM 929 N N . SER A 1 119 ? 0.558 -6.645 -14.963 1.00 93.19 119 SER A N 1
ATOM 930 C CA . SER A 1 119 ? -0.700 -6.477 -14.275 1.00 93.19 119 SER A CA 1
ATOM 931 C C . SER A 1 119 ? -1.123 -7.822 -13.693 1.00 93.19 119 SER A C 1
ATOM 933 O O . SER A 1 119 ? -1.066 -8.855 -14.358 1.00 93.19 119 SER A O 1
ATOM 935 N N . GLU A 1 120 ? -1.526 -7.833 -12.430 1.00 95.00 120 GLU A N 1
ATOM 936 C CA . GLU A 1 120 ? -1.938 -9.048 -11.736 1.00 95.00 120 GLU A CA 1
ATOM 937 C C . GLU A 1 120 ? -3.234 -8.798 -10.969 1.00 95.00 120 GLU A C 1
ATOM 939 O O . GLU A 1 120 ? -3.379 -7.793 -10.273 1.00 95.00 120 GLU A O 1
ATOM 944 N N . LYS A 1 121 ? -4.188 -9.728 -11.060 1.00 95.38 121 LYS A N 1
ATOM 945 C CA . LYS A 1 121 ? -5.383 -9.684 -10.217 1.00 95.38 121 LYS A CA 1
ATOM 946 C C . LYS A 1 121 ? -5.023 -10.163 -8.813 1.00 95.38 121 LYS A C 1
ATOM 948 O O . LYS A 1 121 ? -4.613 -11.307 -8.620 1.00 95.38 121 LYS A O 1
ATOM 953 N N . VAL A 1 122 ? -5.211 -9.296 -7.828 1.00 96.31 122 VAL A N 1
ATOM 954 C CA . VAL A 1 122 ? -4.854 -9.555 -6.433 1.00 96.31 122 VAL A CA 1
ATOM 955 C C . VAL A 1 122 ? -6.052 -9.378 -5.514 1.00 96.31 122 VAL A C 1
ATOM 957 O O . VAL A 1 122 ? -7.024 -8.694 -5.839 1.00 96.31 122 VAL A O 1
ATOM 960 N N . TRP A 1 123 ? -5.977 -10.001 -4.346 1.00 96.56 123 TRP A N 1
ATOM 961 C CA . TRP A 1 123 ? -6.836 -9.691 -3.215 1.00 96.56 123 TRP A CA 1
ATOM 962 C C . TRP A 1 123 ? -6.068 -8.764 -2.280 1.00 96.56 123 TRP A C 1
ATOM 964 O O . TRP A 1 123 ? -5.083 -9.184 -1.670 1.00 96.56 123 TRP A O 1
ATOM 974 N N . ALA A 1 124 ? -6.470 -7.498 -2.217 1.00 96.38 124 ALA A N 1
ATOM 975 C CA . ALA A 1 124 ? -5.757 -6.484 -1.456 1.00 96.38 124 ALA A CA 1
ATOM 976 C C . ALA A 1 124 ? -6.602 -5.977 -0.293 1.00 96.38 124 ALA A C 1
ATOM 978 O O . ALA A 1 124 ? -7.769 -5.633 -0.469 1.00 96.38 124 ALA A O 1
ATOM 979 N N . THR A 1 125 ? -5.976 -5.893 0.875 1.00 95.88 125 THR A N 1
ATOM 980 C CA . THR A 1 125 ? -6.488 -5.224 2.065 1.00 95.88 125 THR A CA 1
ATOM 981 C C . THR A 1 125 ? -5.890 -3.829 2.135 1.00 95.88 125 THR A C 1
ATOM 983 O O . THR A 1 125 ? -4.669 -3.678 2.199 1.00 95.88 125 THR A O 1
ATOM 986 N N . VAL A 1 126 ? -6.745 -2.815 2.140 1.00 95.06 126 VAL A N 1
ATOM 987 C CA . VAL A 1 126 ? -6.382 -1.401 2.193 1.00 95.06 126 VAL A CA 1
ATOM 988 C C . VAL A 1 126 ? -6.990 -0.771 3.442 1.00 95.06 126 VAL A C 1
ATOM 990 O O . VAL A 1 126 ? -8.116 -1.078 3.830 1.00 95.06 126 VAL A O 1
ATOM 993 N N . ASP A 1 127 ? -6.225 0.098 4.084 1.00 94.06 127 ASP A N 1
ATOM 994 C CA . ASP A 1 127 ? -6.660 0.907 5.220 1.00 94.06 127 ASP A CA 1
ATOM 995 C C . ASP A 1 127 ? -7.649 1.994 4.751 1.00 94.06 127 ASP A C 1
ATOM 997 O O . ASP A 1 127 ? -7.372 2.699 3.785 1.00 94.06 127 ASP A O 1
ATOM 1001 N N . ILE A 1 128 ? -8.824 2.114 5.377 1.00 91.00 128 ILE A N 1
ATOM 1002 C CA . ILE A 1 128 ? -9.919 2.970 4.872 1.00 91.00 128 ILE A CA 1
ATOM 1003 C C . ILE A 1 128 ? -9.553 4.462 4.904 1.00 91.00 128 ILE A C 1
ATOM 1005 O O . ILE A 1 128 ? -9.906 5.202 3.983 1.00 91.00 128 ILE A O 1
ATOM 1009 N N . GLU A 1 129 ? -8.846 4.900 5.945 1.00 91.12 129 GLU A N 1
ATOM 1010 C CA . GLU A 1 129 ? -8.527 6.310 6.177 1.00 91.12 129 GLU A CA 1
ATOM 1011 C C . GLU A 1 129 ? -7.323 6.744 5.339 1.00 91.12 129 GLU A C 1
ATOM 1013 O O . GLU A 1 129 ? -7.408 7.669 4.528 1.00 91.12 129 GLU A O 1
ATOM 1018 N N . SER A 1 130 ? -6.209 6.026 5.482 1.00 92.50 130 SER A N 1
ATOM 1019 C CA . SER A 1 130 ? -4.963 6.353 4.785 1.00 92.50 130 SER A CA 1
ATOM 1020 C C . SER A 1 130 ? -4.951 5.888 3.329 1.00 92.50 130 SER A C 1
ATOM 1022 O O . SER A 1 130 ? -4.128 6.351 2.540 1.00 92.50 130 SER A O 1
ATOM 1024 N N . LYS A 1 131 ? -5.840 4.952 2.959 1.00 93.25 131 LYS A N 1
ATOM 1025 C CA . LYS A 1 131 ? -5.850 4.259 1.660 1.00 93.25 131 LYS A CA 1
ATOM 1026 C C . LYS A 1 131 ? -4.531 3.552 1.359 1.00 93.25 131 LYS A C 1
ATOM 1028 O O . LYS A 1 131 ? -4.214 3.290 0.201 1.00 93.25 131 LYS A O 1
ATOM 1033 N N . THR A 1 132 ? -3.754 3.229 2.390 1.00 93.25 132 THR A N 1
ATOM 1034 C CA . THR A 1 132 ? -2.481 2.527 2.228 1.00 93.25 132 THR A CA 1
ATOM 1035 C C . THR A 1 132 ? -2.713 1.014 2.143 1.00 93.25 132 THR A C 1
ATOM 1037 O O . THR A 1 132 ? -3.493 0.460 2.928 1.00 93.25 132 THR A O 1
ATOM 1040 N N . PRO A 1 133 ? -2.076 0.310 1.191 1.00 94.81 133 PRO A N 1
ATOM 1041 C CA . PRO A 1 133 ? -2.132 -1.148 1.136 1.00 94.81 133 PRO A CA 1
ATOM 1042 C C . PRO A 1 133 ? -1.490 -1.772 2.386 1.00 94.81 133 PRO A C 1
ATOM 1044 O O . PRO A 1 133 ? -0.358 -1.448 2.736 1.00 94.81 133 PRO A O 1
ATOM 1047 N N . ARG A 1 134 ? -2.206 -2.679 3.059 1.00 95.00 134 ARG A N 1
ATOM 1048 C CA . ARG A 1 134 ? -1.751 -3.386 4.273 1.00 95.00 134 ARG A CA 1
ATOM 1049 C C . ARG A 1 134 ? -1.342 -4.826 3.991 1.00 95.00 134 ARG A C 1
ATOM 1051 O O . ARG A 1 134 ? -0.339 -5.296 4.519 1.00 95.00 134 ARG A O 1
ATOM 1058 N N . ASN A 1 135 ? -2.133 -5.538 3.194 1.00 95.94 135 ASN A N 1
ATOM 1059 C CA . ASN A 1 135 ? -1.897 -6.941 2.867 1.00 95.94 135 ASN A CA 1
ATOM 1060 C C . ASN A 1 135 ? -2.288 -7.202 1.415 1.00 95.94 135 ASN A C 1
ATOM 1062 O O . ASN A 1 135 ? -3.293 -6.671 0.945 1.00 95.94 135 ASN A O 1
ATOM 1066 N N . ILE A 1 136 ? -1.496 -8.006 0.710 1.00 96.44 136 ILE A N 1
ATOM 1067 C CA . ILE A 1 136 ? -1.778 -8.400 -0.667 1.00 96.44 136 ILE A CA 1
ATOM 1068 C C . ILE A 1 136 ? -1.568 -9.891 -0.809 1.00 96.44 136 ILE A C 1
ATOM 1070 O O . ILE A 1 136 ? -0.491 -10.415 -0.525 1.00 96.44 136 ILE A O 1
ATOM 1074 N N . LYS A 1 137 ? -2.595 -10.553 -1.329 1.00 96.81 137 LYS A N 1
ATOM 1075 C CA . LYS A 1 137 ? -2.545 -11.944 -1.737 1.00 96.81 137 LYS A CA 1
ATOM 1076 C C . LYS A 1 137 ? -2.690 -12.019 -3.252 1.00 96.81 137 LYS A C 1
ATOM 1078 O O . LYS A 1 137 ? -3.746 -11.703 -3.802 1.00 96.81 137 LYS A O 1
ATOM 1083 N N . SER A 1 138 ? -1.615 -12.437 -3.911 1.00 95.25 138 SER A N 1
ATOM 1084 C CA . SER A 1 138 ? -1.617 -12.800 -5.328 1.00 95.25 138 SER A CA 1
ATOM 1085 C C . SER A 1 138 ? -2.707 -13.833 -5.607 1.00 95.25 138 SER A C 1
ATOM 1087 O O . SER A 1 138 ? -2.773 -14.856 -4.924 1.00 95.25 138 SER A O 1
ATOM 1089 N N . ASN A 1 139 ? -3.592 -13.544 -6.563 1.00 91.31 139 ASN A N 1
ATOM 1090 C CA . ASN A 1 139 ? -4.757 -14.380 -6.874 1.00 91.31 139 ASN A CA 1
ATOM 1091 C C . ASN A 1 139 ? -4.884 -14.672 -8.381 1.00 91.31 139 ASN A C 1
ATOM 1093 O O . ASN A 1 139 ? -5.948 -15.072 -8.849 1.00 91.31 139 ASN A O 1
ATOM 1097 N N . GLY A 1 140 ? -3.829 -14.445 -9.166 1.00 88.06 140 GLY A N 1
ATOM 1098 C CA . GLY A 1 140 ? -3.913 -14.555 -10.616 1.00 88.06 140 GLY A CA 1
ATOM 1099 C C . GLY A 1 140 ? -2.575 -14.761 -11.309 1.00 88.06 140 GLY A C 1
ATOM 1100 O O . GLY A 1 140 ? -1.509 -14.728 -10.699 1.00 88.06 140 GLY A O 1
ATOM 1101 N N . VAL A 1 141 ? -2.665 -14.989 -12.617 1.00 94.81 141 VAL A N 1
ATOM 1102 C CA . VAL A 1 141 ? -1.511 -15.023 -13.516 1.00 94.81 141 VAL A CA 1
ATOM 1103 C C . VAL A 1 141 ? -1.049 -13.588 -13.760 1.00 94.81 141 VAL A C 1
ATOM 1105 O O . VAL A 1 141 ? -1.872 -12.682 -13.902 1.00 94.81 141 VAL A O 1
ATOM 1108 N N . LYS A 1 142 ? 0.268 -13.385 -13.809 1.00 94.75 142 LYS A N 1
ATOM 1109 C CA . LYS A 1 142 ? 0.858 -12.113 -14.227 1.00 94.75 142 LYS A CA 1
ATOM 1110 C C . LYS A 1 142 ? 0.637 -11.952 -15.724 1.00 94.75 142 LYS A C 1
ATOM 1112 O O . LYS A 1 142 ? 1.126 -12.763 -16.506 1.00 94.75 142 LYS A O 1
ATOM 1117 N N . LEU A 1 143 ? -0.117 -10.931 -16.094 1.00 94.69 143 LEU A N 1
ATOM 1118 C CA . LEU A 1 143 ? -0.365 -10.558 -17.477 1.00 94.69 143 LEU A CA 1
ATOM 1119 C C . LEU A 1 143 ? 0.549 -9.394 -17.829 1.00 94.69 143 LEU A C 1
ATOM 1121 O O . LEU A 1 143 ? 0.791 -8.522 -16.994 1.00 94.69 143 LEU A O 1
ATOM 1125 N N . GLU A 1 144 ? 1.062 -9.376 -19.050 1.00 92.06 144 GLU A N 1
ATOM 1126 C CA . GLU A 1 144 ? 1.767 -8.206 -19.557 1.00 92.06 144 GLU A CA 1
ATOM 1127 C C . GLU A 1 144 ? 0.810 -7.010 -19.610 1.00 92.06 144 GLU A C 1
ATOM 1129 O O . GLU A 1 144 ? -0.399 -7.164 -19.817 1.00 92.06 144 GLU A O 1
ATOM 1134 N N . LEU A 1 145 ? 1.331 -5.822 -19.317 1.00 89.12 145 LEU A N 1
ATOM 1135 C CA . LEU A 1 145 ? 0.512 -4.624 -19.249 1.00 89.12 145 LEU A CA 1
ATOM 1136 C C . LEU A 1 145 ? 0.008 -4.244 -20.648 1.00 89.12 145 LEU A C 1
ATOM 1138 O O . LEU A 1 145 ? 0.786 -4.173 -21.594 1.00 89.12 145 LEU A O 1
ATOM 1142 N N . ASP A 1 146 ? -1.294 -3.985 -20.768 1.00 87.44 146 ASP A N 1
ATOM 1143 C CA . ASP A 1 146 ? -1.914 -3.645 -22.049 1.00 87.44 146 ASP A CA 1
ATOM 1144 C C . ASP A 1 146 ? -1.309 -2.339 -22.618 1.00 87.44 146 ASP A C 1
ATOM 1146 O O . ASP A 1 146 ? -1.388 -1.297 -21.948 1.00 87.44 146 ASP A O 1
ATOM 1150 N N . PRO A 1 147 ? -0.744 -2.352 -23.845 1.00 86.94 147 PRO A N 1
ATOM 1151 C CA . PRO A 1 147 ? -0.130 -1.174 -24.460 1.00 86.94 147 PRO A CA 1
ATOM 1152 C C . PRO A 1 147 ? -1.126 -0.031 -24.710 1.00 86.94 147 PRO A C 1
ATOM 1154 O O . PRO A 1 147 ? -0.716 1.124 -24.839 1.00 86.94 147 PRO A O 1
ATOM 1157 N N . HIS A 1 148 ? -2.432 -0.318 -24.755 1.00 85.56 148 HIS A N 1
ATOM 1158 C CA . HIS A 1 148 ? -3.480 0.698 -24.852 1.00 85.56 148 HIS A CA 1
ATOM 1159 C C . HIS A 1 148 ? -3.733 1.421 -23.526 1.00 85.56 148 HIS A C 1
ATOM 1161 O O . HIS A 1 148 ? -4.187 2.566 -23.537 1.00 85.56 148 HIS A O 1
ATOM 1167 N N . ILE A 1 149 ? -3.442 0.772 -22.394 1.00 82.06 149 ILE A N 1
ATOM 1168 C CA . ILE A 1 149 ? -3.532 1.378 -21.060 1.00 82.06 149 ILE A CA 1
ATOM 1169 C C . ILE A 1 149 ? -2.240 2.133 -20.760 1.00 82.06 149 ILE A C 1
ATOM 1171 O O . ILE A 1 149 ? -2.280 3.283 -20.332 1.00 82.06 149 ILE A O 1
ATOM 1175 N N . PHE A 1 150 ? -1.093 1.499 -20.999 1.00 84.56 150 PHE A N 1
ATOM 1176 C CA . PHE A 1 150 ? 0.213 2.066 -20.697 1.00 84.56 150 PHE A CA 1
ATOM 1177 C C . PHE A 1 150 ? 1.182 1.804 -21.844 1.00 84.56 150 PHE A C 1
ATOM 1179 O O . PHE A 1 150 ? 1.628 0.680 -22.061 1.00 84.56 150 PHE A O 1
ATOM 1186 N N . ASN A 1 151 ? 1.541 2.867 -22.561 1.00 86.12 151 ASN A N 1
ATOM 1187 C CA . ASN A 1 151 ? 2.534 2.784 -23.621 1.00 86.12 151 ASN A CA 1
ATOM 1188 C C . ASN A 1 151 ? 3.941 2.711 -23.000 1.00 86.12 151 ASN A C 1
ATOM 1190 O O . ASN A 1 151 ? 4.546 3.739 -22.681 1.00 86.12 151 ASN A O 1
ATOM 1194 N N . THR A 1 152 ? 4.433 1.485 -22.813 1.00 85.81 152 THR A N 1
ATOM 1195 C CA . THR A 1 152 ? 5.754 1.187 -22.239 1.00 85.81 152 THR A CA 1
ATOM 1196 C C . THR A 1 152 ? 6.877 1.833 -23.042 1.00 85.81 152 THR A C 1
ATOM 1198 O O . THR A 1 152 ? 7.733 2.480 -22.450 1.00 85.81 152 THR A O 1
ATOM 1201 N N . ALA A 1 153 ? 6.818 1.774 -24.376 1.00 83.56 153 ALA A N 1
ATOM 1202 C CA . ALA A 1 153 ? 7.822 2.375 -25.253 1.00 83.56 153 ALA A CA 1
ATOM 1203 C C . ALA A 1 153 ? 7.937 3.894 -25.048 1.00 83.56 153 ALA A C 1
ATOM 1205 O O . ALA A 1 153 ? 9.037 4.430 -24.950 1.00 83.56 153 ALA A O 1
ATOM 1206 N N . HIS A 1 154 ? 6.810 4.598 -24.918 1.00 80.62 154 HIS A N 1
ATOM 1207 C CA . HIS A 1 154 ? 6.822 6.038 -24.654 1.00 80.62 154 HIS A CA 1
ATOM 1208 C C . HIS A 1 154 ? 7.351 6.363 -23.249 1.00 80.62 154 HIS A C 1
ATOM 1210 O O . HIS A 1 154 ? 8.068 7.347 -23.063 1.00 80.62 154 HIS A O 1
ATOM 1216 N N . PHE A 1 155 ? 7.007 5.546 -22.249 1.00 80.75 155 PHE A N 1
ATOM 1217 C CA . PHE A 1 155 ? 7.538 5.697 -20.896 1.00 80.75 155 PHE A CA 1
ATOM 1218 C C . PHE A 1 155 ? 9.057 5.496 -20.862 1.00 80.75 155 PHE A C 1
ATOM 1220 O O . PHE A 1 155 ? 9.778 6.334 -20.324 1.00 80.75 155 PHE A O 1
ATOM 1227 N N . GLU A 1 156 ? 9.544 4.416 -21.466 1.00 79.19 156 GLU A N 1
ATOM 1228 C CA . GLU A 1 156 ? 10.967 4.103 -21.569 1.00 79.19 156 GLU A CA 1
ATOM 1229 C C . GLU A 1 156 ? 11.718 5.195 -22.327 1.00 79.19 156 GLU A C 1
ATOM 1231 O O . GLU A 1 156 ? 12.750 5.656 -21.847 1.00 79.19 156 GLU A O 1
ATOM 1236 N N . GLN A 1 157 ? 11.154 5.687 -23.434 1.00 76.69 157 GLN A N 1
ATOM 1237 C CA . GLN A 1 157 ? 11.707 6.810 -24.185 1.00 76.69 157 GLN A CA 1
ATOM 1238 C C . GLN A 1 157 ? 11.778 8.090 -23.335 1.00 76.69 157 GLN A C 1
ATOM 1240 O O . GLN A 1 157 ? 12.759 8.827 -23.396 1.00 76.69 157 GLN A O 1
ATOM 1245 N N . ALA A 1 158 ? 10.769 8.373 -22.508 1.00 72.62 158 ALA A N 1
ATOM 1246 C CA . ALA A 1 158 ? 10.791 9.531 -21.614 1.00 72.62 158 ALA A CA 1
ATOM 1247 C C . ALA A 1 158 ? 11.852 9.390 -20.505 1.00 72.62 158 ALA A C 1
ATOM 1249 O O . ALA A 1 158 ? 12.514 10.368 -20.155 1.00 72.62 158 ALA A O 1
ATOM 1250 N N . VAL A 1 159 ? 12.041 8.178 -19.974 1.00 72.06 159 VAL A N 1
ATOM 1251 C CA . VAL A 1 159 ? 13.070 7.868 -18.967 1.00 72.06 159 VAL A CA 1
ATOM 1252 C C . VAL A 1 159 ? 14.474 7.799 -19.579 1.00 72.06 159 VAL A C 1
ATOM 1254 O O . VAL A 1 159 ? 15.449 8.056 -18.878 1.00 72.06 159 VAL A O 1
ATOM 1257 N N . SER A 1 160 ? 14.613 7.496 -20.873 1.00 68.50 160 SER A N 1
ATOM 1258 C CA . SER A 1 160 ? 15.903 7.529 -21.574 1.00 68.50 160 SER A CA 1
ATOM 1259 C C . SER A 1 160 ? 16.289 8.940 -22.022 1.00 68.50 160 SER A C 1
ATOM 1261 O O . SER A 1 160 ? 17.468 9.291 -22.007 1.00 68.50 160 SER A O 1
ATOM 1263 N N . ASN A 1 161 ? 15.309 9.770 -22.392 1.00 65.06 161 ASN A N 1
ATOM 1264 C CA . ASN A 1 161 ? 15.521 11.085 -23.013 1.00 65.06 161 ASN A CA 1
ATOM 1265 C C . ASN A 1 161 ? 15.661 12.235 -22.017 1.00 65.06 161 ASN A C 1
ATOM 1267 O O . ASN A 1 161 ? 15.517 13.399 -22.380 1.00 65.06 161 ASN A O 1
ATOM 1271 N N . VAL A 1 162 ? 16.035 11.928 -20.777 1.00 55.88 162 VAL A N 1
ATOM 1272 C CA . VAL A 1 162 ? 16.344 12.899 -19.709 1.00 55.88 162 VAL A CA 1
ATOM 1273 C C . VAL A 1 162 ? 17.388 13.941 -20.130 1.00 55.88 162 VAL A C 1
ATOM 1275 O O . VAL A 1 162 ? 17.560 14.955 -19.472 1.00 55.88 162 VAL A O 1
ATOM 1278 N N . VAL A 1 163 ? 18.087 13.716 -21.236 1.00 48.72 163 VAL A N 1
ATOM 1279 C CA . VAL A 1 163 ? 19.155 14.575 -21.750 1.00 48.72 163 VAL A CA 1
ATOM 1280 C C . VAL A 1 163 ? 18.634 15.806 -22.497 1.00 48.72 163 VAL A C 1
ATOM 1282 O O . VAL A 1 163 ? 19.343 16.803 -22.533 1.00 48.72 163 VAL A O 1
ATOM 1285 N N . ASP A 1 164 ? 17.409 15.784 -23.039 1.00 47.88 164 ASP A N 1
ATOM 1286 C CA . ASP A 1 164 ? 16.879 16.863 -23.898 1.00 47.88 164 ASP A CA 1
ATOM 1287 C C . ASP A 1 164 ? 15.579 17.471 -23.325 1.00 47.88 164 ASP A C 1
ATOM 1289 O O . ASP A 1 164 ? 14.540 17.598 -23.974 1.00 47.88 164 ASP A O 1
ATOM 1293 N N . LEU A 1 165 ? 15.643 17.820 -22.036 1.00 49.75 165 LEU A N 1
ATOM 1294 C CA . LEU A 1 165 ? 14.533 18.267 -21.177 1.00 49.75 165 LEU A CA 1
ATOM 1295 C C . LEU A 1 165 ? 13.820 19.565 -21.611 1.00 49.75 165 LEU A C 1
ATOM 1297 O O . LEU A 1 165 ? 12.796 19.905 -21.020 1.00 49.75 165 LEU A O 1
ATOM 1301 N N . GLU A 1 166 ? 14.316 20.293 -22.613 1.00 49.69 166 GLU A N 1
ATOM 1302 C CA . GLU A 1 166 ? 13.695 21.542 -23.089 1.00 49.69 166 GLU A CA 1
ATOM 1303 C C . GLU A 1 166 ? 12.778 21.360 -24.308 1.00 49.69 166 GLU A C 1
ATOM 1305 O O . GLU A 1 166 ? 11.985 22.252 -24.605 1.00 49.69 166 GLU A O 1
ATOM 1310 N N . THR A 1 167 ? 12.818 20.215 -24.999 1.00 47.31 167 THR A N 1
ATOM 1311 C CA . THR A 1 167 ? 12.127 20.048 -26.296 1.00 47.31 167 THR A CA 1
ATOM 1312 C C . THR A 1 167 ? 10.893 19.145 -26.256 1.00 47.31 167 THR A C 1
ATOM 1314 O O . THR A 1 167 ? 10.384 18.742 -27.302 1.00 47.31 167 THR A O 1
ATOM 1317 N N . VAL A 1 168 ? 10.364 18.835 -25.066 1.00 46.66 168 VAL A N 1
ATOM 1318 C CA . VAL A 1 168 ? 9.250 17.885 -24.906 1.00 46.66 168 VAL A CA 1
ATOM 1319 C C . VAL A 1 168 ? 8.022 18.326 -25.709 1.00 46.66 168 VAL A C 1
ATOM 1321 O O . VAL A 1 168 ? 7.349 19.310 -25.403 1.00 46.66 168 VAL A O 1
ATOM 1324 N N . VAL A 1 169 ? 7.736 17.539 -26.745 1.00 47.03 169 VAL A N 1
ATOM 1325 C CA . VAL A 1 169 ? 6.642 17.716 -27.698 1.00 47.03 169 VAL A CA 1
ATOM 1326 C C . VAL A 1 169 ? 5.298 17.601 -26.975 1.00 47.03 169 VAL A C 1
ATOM 1328 O O . VAL A 1 169 ? 4.947 16.561 -26.422 1.00 47.03 169 VAL A O 1
ATOM 1331 N N . THR A 1 170 ? 4.514 18.672 -27.029 1.00 48.62 170 THR A N 1
ATOM 1332 C CA . THR A 1 170 ? 3.206 18.903 -26.385 1.00 48.62 170 THR A CA 1
ATOM 1333 C C . THR A 1 170 ? 2.048 18.013 -26.884 1.00 48.62 170 THR A C 1
ATOM 1335 O O . THR A 1 170 ? 0.883 18.381 -26.757 1.00 48.62 170 THR A O 1
ATOM 1338 N N . GLY A 1 171 ? 2.326 16.837 -27.456 1.00 46.59 171 GLY A N 1
ATOM 1339 C CA . GLY A 1 171 ? 1.332 16.020 -28.170 1.00 46.59 171 GLY A CA 1
ATOM 1340 C C . GLY A 1 171 ? 0.897 14.712 -27.500 1.00 46.59 171 GLY A C 1
ATOM 1341 O O . GLY A 1 171 ? -0.171 14.196 -27.830 1.00 46.59 171 GLY A O 1
ATOM 1342 N N . ALA A 1 172 ? 1.676 14.151 -26.571 1.00 44.19 172 ALA A N 1
ATOM 1343 C CA . ALA A 1 172 ? 1.355 12.862 -25.957 1.00 44.19 172 ALA A CA 1
ATOM 1344 C C . ALA A 1 172 ? 0.618 13.044 -24.622 1.00 44.19 172 ALA A C 1
ATOM 1346 O O . ALA A 1 172 ? 1.071 13.770 -23.743 1.00 44.19 172 ALA A O 1
ATOM 1347 N N . LYS A 1 173 ? -0.504 12.330 -24.449 1.00 49.38 173 LYS A N 1
ATOM 1348 C CA . LYS A 1 173 ? -1.366 12.280 -23.244 1.00 49.38 173 LYS A CA 1
ATOM 1349 C C . LYS A 1 173 ? -0.681 11.729 -21.982 1.00 49.38 173 LYS A C 1
ATOM 1351 O O . LYS A 1 173 ? -1.367 11.331 -21.046 1.00 49.38 173 LYS A O 1
ATOM 1356 N N . MET A 1 174 ? 0.646 11.670 -21.951 1.00 49.88 174 MET A N 1
ATOM 1357 C CA . MET A 1 174 ? 1.382 11.308 -20.759 1.00 49.88 174 MET A CA 1
ATOM 1358 C C . MET A 1 174 ? 1.818 12.607 -20.073 1.00 49.88 174 MET A C 1
ATOM 1360 O O . MET A 1 174 ? 2.611 13.355 -20.642 1.00 49.88 174 MET A O 1
ATOM 1364 N N . PRO A 1 175 ? 1.289 12.916 -18.889 1.00 53.50 175 PRO A N 1
ATOM 1365 C CA . PRO A 1 175 ? 1.684 14.074 -18.089 1.00 53.50 175 PRO A CA 1
ATOM 1366 C C . PRO A 1 175 ? 3.100 13.886 -17.524 1.00 53.50 175 PRO A C 1
ATOM 1368 O O . PRO A 1 175 ? 3.348 13.638 -16.350 1.00 53.50 175 PRO A O 1
ATOM 1371 N N . SER A 1 176 ? 4.067 14.000 -18.421 1.00 57.72 176 SER A N 1
ATOM 1372 C CA . SER A 1 176 ? 5.497 13.867 -18.173 1.00 57.72 176 SER A CA 1
ATOM 1373 C C . SER A 1 176 ? 6.054 14.991 -17.291 1.00 57.72 176 SER A C 1
ATOM 1375 O O . SER A 1 176 ? 7.097 14.828 -16.666 1.00 57.72 176 SER A O 1
ATOM 1377 N N . TRP A 1 177 ? 5.328 16.104 -17.154 1.00 60.62 177 TRP A N 1
ATOM 1378 C CA . TRP A 1 177 ? 5.753 17.286 -16.401 1.00 60.62 177 TRP A CA 1
ATOM 1379 C C . TRP A 1 177 ? 6.014 17.037 -14.910 1.00 60.62 177 TRP A C 1
ATOM 1381 O O . TRP A 1 177 ? 7.011 17.529 -14.389 1.00 60.62 177 TRP A O 1
ATOM 1391 N N . LYS A 1 178 ? 5.201 16.222 -14.223 1.00 63.47 178 LYS A N 1
ATOM 1392 C CA . LYS A 1 178 ? 5.442 15.904 -12.801 1.00 63.47 178 LYS A CA 1
ATOM 1393 C C . LYS A 1 178 ? 6.656 15.006 -12.597 1.00 63.47 178 LYS A C 1
ATOM 1395 O O . LYS A 1 178 ? 7.394 15.183 -11.631 1.00 63.47 178 LYS A O 1
ATOM 1400 N N . MET A 1 179 ? 6.877 14.064 -13.516 1.00 62.91 179 MET A N 1
ATOM 1401 C CA . MET A 1 179 ? 8.103 13.266 -13.536 1.00 62.91 179 MET A CA 1
ATOM 1402 C C . MET A 1 179 ? 9.320 14.177 -13.717 1.00 62.91 179 MET A C 1
ATOM 1404 O O . MET A 1 179 ? 10.316 14.006 -13.018 1.00 62.91 179 MET A O 1
ATOM 1408 N N . PHE A 1 180 ? 9.238 15.161 -14.619 1.00 66.69 180 PHE A N 1
ATOM 1409 C CA . PHE A 1 180 ? 10.324 16.117 -14.824 1.00 66.69 180 PHE A CA 1
ATOM 1410 C C . PHE A 1 180 ? 10.615 16.927 -13.565 1.00 66.69 180 PHE A C 1
ATOM 1412 O O . PHE A 1 180 ? 11.779 17.040 -13.192 1.00 66.69 180 PHE A O 1
ATOM 1419 N N . ASP A 1 181 ? 9.592 17.426 -12.869 1.00 68.88 181 ASP A N 1
ATOM 1420 C CA . ASP A 1 181 ? 9.780 18.143 -11.604 1.00 68.88 181 ASP A CA 1
ATOM 1421 C C . ASP A 1 181 ? 10.444 17.267 -10.536 1.00 68.88 181 ASP A C 1
ATOM 1423 O O . ASP A 1 181 ? 11.358 17.722 -9.846 1.00 68.88 181 ASP A O 1
ATOM 1427 N N . LEU A 1 182 ? 10.037 15.999 -10.425 1.00 67.38 182 LEU A N 1
ATOM 1428 C CA . LEU A 1 182 ? 10.645 15.045 -9.499 1.00 67.38 182 LEU A CA 1
ATOM 1429 C C . LEU A 1 182 ? 12.112 14.784 -9.851 1.00 67.38 182 LEU A C 1
ATOM 1431 O O . LEU A 1 182 ? 12.983 14.862 -8.988 1.00 67.38 182 LEU A O 1
ATOM 1435 N N . MET A 1 183 ? 12.420 14.554 -11.125 1.00 65.06 183 MET A N 1
ATOM 1436 C CA . MET A 1 183 ? 13.798 14.343 -11.558 1.00 65.06 183 MET A CA 1
ATOM 1437 C C . MET A 1 183 ? 14.662 15.591 -11.409 1.00 65.06 183 MET A C 1
ATOM 1439 O O . MET A 1 183 ? 15.823 15.476 -11.030 1.00 65.06 183 MET A O 1
ATOM 1443 N N . LYS A 1 184 ? 14.097 16.781 -11.616 1.00 67.75 184 LYS A N 1
ATOM 1444 C CA . LYS A 1 184 ? 14.775 18.060 -11.386 1.00 67.75 184 LYS A CA 1
ATOM 1445 C C . LYS A 1 184 ? 15.055 18.286 -9.898 1.00 67.75 184 LYS A C 1
ATOM 1447 O O . LYS A 1 184 ? 16.123 18.783 -9.549 1.00 67.75 184 LYS A O 1
ATOM 1452 N N . ARG A 1 185 ? 14.143 17.876 -9.006 1.00 67.75 185 ARG A N 1
ATOM 1453 C CA . ARG A 1 185 ? 14.365 17.878 -7.546 1.00 67.75 185 ARG A CA 1
ATOM 1454 C C . ARG A 1 185 ? 15.453 16.891 -7.136 1.00 67.75 185 ARG A C 1
ATOM 1456 O O . ARG A 1 185 ? 16.362 17.277 -6.412 1.00 67.75 185 ARG A O 1
ATOM 1463 N N . LEU A 1 186 ? 15.414 15.665 -7.660 1.00 63.12 186 LEU A N 1
ATOM 1464 C CA . LEU A 1 186 ? 16.453 14.655 -7.431 1.00 63.12 186 LEU A CA 1
ATOM 1465 C C . LEU A 1 186 ? 17.816 15.098 -7.976 1.00 63.12 186 LEU A C 1
ATOM 1467 O O . LEU A 1 186 ? 18.844 14.848 -7.344 1.00 63.12 186 LEU A O 1
ATOM 1471 N N . GLN A 1 187 ? 17.835 15.793 -9.119 1.00 64.44 187 GLN A N 1
ATOM 1472 C CA . GLN A 1 187 ? 19.018 16.494 -9.608 1.00 64.44 187 GLN A CA 1
ATOM 1473 C C . GLN A 1 187 ? 19.485 17.483 -8.545 1.00 64.44 187 GLN A C 1
ATOM 1475 O O . GLN A 1 187 ? 20.588 17.334 -8.044 1.00 64.44 187 GLN A O 1
ATOM 1480 N N . ASN A 1 188 ? 18.650 18.444 -8.152 1.00 62.94 188 ASN A N 1
ATOM 1481 C CA . ASN A 1 188 ? 19.049 19.518 -7.243 1.00 62.94 188 ASN A CA 1
ATOM 1482 C C . ASN A 1 188 ? 19.541 19.013 -5.874 1.00 62.94 188 ASN A C 1
ATOM 1484 O O . ASN A 1 188 ? 20.459 19.608 -5.316 1.00 62.94 188 ASN A O 1
ATOM 1488 N N . GLU A 1 189 ? 18.993 17.912 -5.355 1.00 62.84 189 GLU A N 1
ATOM 1489 C CA . GLU A 1 189 ? 19.465 17.297 -4.107 1.00 62.84 189 GLU A CA 1
ATOM 1490 C C . GLU A 1 189 ? 20.775 16.510 -4.276 1.00 62.84 189 GLU A C 1
ATOM 1492 O O . GLU A 1 189 ? 21.601 16.492 -3.365 1.00 62.84 189 GLU A O 1
ATOM 1497 N N . SER A 1 190 ? 21.005 15.883 -5.437 1.00 51.97 190 SER A N 1
ATOM 1498 C CA . SER A 1 190 ? 22.243 15.132 -5.713 1.00 51.97 190 SER A CA 1
ATOM 1499 C C . SER A 1 190 ? 23.384 15.992 -6.284 1.00 51.97 190 SER A C 1
ATOM 1501 O O . SER A 1 190 ? 24.546 15.594 -6.201 1.00 51.97 190 SER A O 1
ATOM 1503 N N . LEU A 1 191 ? 23.082 17.182 -6.818 1.00 45.91 191 LEU A N 1
ATOM 1504 C CA . LEU A 1 191 ? 24.015 18.097 -7.494 1.00 45.91 191 LEU A CA 1
ATOM 1505 C C . LEU A 1 191 ? 24.737 19.093 -6.591 1.00 45.91 191 LEU A C 1
ATOM 1507 O O . LEU A 1 191 ? 25.505 19.902 -7.109 1.00 45.91 191 LEU A O 1
ATOM 1511 N N . ALA A 1 192 ? 24.590 19.025 -5.269 1.00 45.50 192 ALA A N 1
ATOM 1512 C CA . ALA A 1 192 ? 25.354 19.887 -4.362 1.00 45.50 192 ALA A CA 1
ATOM 1513 C C . ALA A 1 192 ? 26.896 19.702 -4.453 1.00 45.50 192 ALA A C 1
ATOM 1515 O O . ALA A 1 192 ? 27.627 20.322 -3.686 1.00 45.50 192 ALA A O 1
ATOM 1516 N N . ALA A 1 193 ? 27.409 18.878 -5.380 1.00 43.56 193 ALA A N 1
ATOM 1517 C CA . ALA A 1 193 ? 28.831 18.599 -5.568 1.00 43.56 193 ALA A CA 1
ATOM 1518 C C . ALA A 1 193 ? 29.326 18.530 -7.034 1.00 43.56 193 ALA A C 1
ATOM 1520 O O . ALA A 1 193 ? 30.453 18.082 -7.239 1.00 43.56 193 ALA A O 1
ATOM 1521 N N . VAL A 1 194 ? 28.554 18.937 -8.058 1.00 42.84 194 VAL A N 1
ATOM 1522 C CA . VAL A 1 194 ? 29.048 18.902 -9.457 1.00 42.84 194 VAL A CA 1
ATOM 1523 C C . VAL A 1 194 ? 29.245 20.314 -10.009 1.00 42.84 194 VAL A C 1
ATOM 1525 O O . VAL A 1 194 ? 28.295 21.069 -10.205 1.00 42.84 194 VAL A O 1
ATOM 1528 N N . ASP A 1 195 ? 30.520 20.641 -10.206 1.00 40.19 195 ASP A N 1
ATOM 1529 C CA . ASP A 1 195 ? 31.067 21.919 -10.658 1.00 40.19 195 ASP A CA 1
ATOM 1530 C C . ASP A 1 195 ? 30.615 22.285 -12.087 1.00 40.19 195 ASP A C 1
ATOM 1532 O O . ASP A 1 195 ? 30.459 21.415 -12.947 1.00 40.19 195 ASP A O 1
ATOM 1536 N N . LYS A 1 196 ? 30.367 23.575 -12.335 1.00 42.09 196 LYS A N 1
ATOM 1537 C CA . LYS A 1 196 ? 29.631 24.098 -13.507 1.00 42.09 196 LYS A CA 1
ATOM 1538 C C . LYS A 1 196 ? 30.484 24.342 -14.764 1.00 42.09 196 LYS A C 1
ATOM 1540 O O . LYS A 1 196 ? 29.961 24.874 -15.739 1.00 42.09 196 LYS A O 1
ATOM 1545 N N . ASP A 1 197 ? 31.751 23.940 -14.783 1.00 41.75 197 ASP A N 1
ATOM 1546 C CA . ASP A 1 197 ? 32.734 24.493 -15.731 1.00 41.75 197 ASP A CA 1
ATOM 1547 C C . ASP A 1 197 ? 33.013 23.691 -17.021 1.00 41.75 197 ASP A C 1
ATOM 1549 O O . ASP A 1 197 ? 33.955 24.000 -17.747 1.00 41.75 197 ASP A O 1
ATOM 1553 N N . PHE A 1 198 ? 32.185 22.709 -17.398 1.00 40.69 198 PHE A N 1
ATOM 1554 C CA . PHE A 1 198 ? 32.358 22.005 -18.682 1.00 40.69 198 PHE A CA 1
ATOM 1555 C C . PHE A 1 198 ? 31.314 22.408 -19.729 1.00 40.69 198 PHE A C 1
ATOM 1557 O O . PHE A 1 198 ? 30.164 21.969 -19.710 1.00 40.69 198 PHE A O 1
ATOM 1564 N N . GLY A 1 199 ? 31.752 23.243 -20.674 1.00 40.12 199 GLY A N 1
ATOM 1565 C CA . GLY A 1 199 ? 30.991 23.658 -21.846 1.00 40.12 199 GLY A CA 1
ATOM 1566 C C . GLY A 1 199 ? 30.766 22.540 -22.871 1.00 40.12 199 GLY A C 1
ATOM 1567 O O . GLY A 1 199 ? 31.638 21.716 -23.137 1.00 40.12 199 GLY A O 1
ATOM 1568 N N . THR A 1 200 ? 29.589 22.610 -23.500 1.00 40.84 200 THR A N 1
ATOM 1569 C CA . THR A 1 200 ? 29.094 21.857 -24.670 1.00 40.84 200 THR A CA 1
ATOM 1570 C C . THR A 1 200 ? 28.904 20.344 -24.500 1.00 40.84 200 THR A C 1
ATOM 1572 O O . THR A 1 200 ? 29.840 19.552 -24.513 1.00 40.84 200 THR A O 1
ATOM 1575 N N . VAL A 1 201 ? 27.616 19.983 -24.458 1.00 37.59 201 VAL A N 1
ATOM 1576 C CA . VAL A 1 201 ? 26.998 18.692 -24.127 1.00 37.59 201 VAL A CA 1
ATOM 1577 C C . VAL A 1 201 ? 27.118 18.365 -22.637 1.00 37.59 201 VAL A C 1
ATOM 1579 O O . VAL A 1 201 ? 28.163 17.870 -22.217 1.00 37.59 201 VAL A O 1
ATOM 1582 N N . PRO A 1 202 ? 26.074 18.625 -21.819 1.00 36.50 202 PRO A N 1
ATOM 1583 C CA . PRO A 1 202 ? 26.095 18.200 -20.428 1.00 36.50 202 PRO A CA 1
ATOM 1584 C C . PRO A 1 202 ? 26.290 16.676 -20.410 1.00 36.50 202 PRO A C 1
ATOM 1586 O O . PRO A 1 202 ? 25.434 15.951 -20.927 1.00 36.50 202 PRO A O 1
ATOM 1589 N N . PRO A 1 203 ? 27.415 16.153 -19.882 1.00 43.09 203 PRO A N 1
ATOM 1590 C CA . PRO A 1 203 ? 27.510 14.726 -19.639 1.00 43.09 203 PRO A CA 1
ATOM 1591 C C . PRO A 1 203 ? 26.362 14.385 -18.695 1.00 43.09 203 PRO A C 1
ATOM 1593 O O . PRO A 1 203 ? 26.175 15.086 -17.695 1.00 43.09 203 PRO A O 1
ATOM 1596 N N . LEU A 1 204 ? 25.579 13.343 -19.003 1.00 45.25 204 LEU A N 1
ATOM 1597 C CA . LEU A 1 204 ? 24.645 12.848 -18.001 1.00 45.25 204 LEU A CA 1
ATOM 1598 C C . LEU A 1 204 ? 25.434 12.617 -16.735 1.00 45.25 204 LEU A C 1
ATOM 1600 O O . LEU A 1 204 ? 26.478 11.957 -16.748 1.00 45.25 204 LEU A O 1
ATOM 1604 N N . LEU A 1 205 ? 24.932 13.237 -15.679 1.00 41.91 205 LEU A N 1
ATOM 1605 C CA . LEU A 1 205 ? 25.572 13.260 -14.389 1.00 41.91 205 LEU A CA 1
ATOM 1606 C C . LEU A 1 205 ? 25.986 11.835 -14.029 1.00 41.91 205 LEU A C 1
ATOM 1608 O O . LEU A 1 205 ? 25.131 10.944 -13.982 1.00 41.91 205 LEU A O 1
ATOM 1612 N N . PRO A 1 206 ? 27.282 11.604 -13.769 1.00 41.75 206 PRO A N 1
ATOM 1613 C CA . PRO A 1 206 ? 27.706 10.483 -12.962 1.00 41.75 206 PRO A CA 1
ATOM 1614 C C . PRO A 1 206 ? 26.964 10.628 -11.635 1.00 41.75 206 PRO A C 1
ATOM 1616 O O . PRO A 1 206 ? 27.402 11.359 -10.749 1.00 41.75 206 PRO A O 1
ATOM 1619 N N . MET A 1 207 ? 25.796 9.999 -11.485 1.00 42.03 207 MET A N 1
ATOM 1620 C CA . MET A 1 207 ? 25.222 9.852 -10.154 1.00 42.03 207 MET A CA 1
ATOM 1621 C C . MET A 1 207 ? 26.306 9.159 -9.322 1.00 42.03 207 MET A C 1
ATOM 1623 O O . MET A 1 207 ? 26.882 8.188 -9.807 1.00 42.03 207 MET A O 1
ATOM 1627 N N . PRO A 1 208 ? 26.688 9.648 -8.134 1.00 40.00 208 PRO A N 1
ATOM 1628 C CA . PRO A 1 208 ? 27.758 9.030 -7.360 1.00 40.00 208 PRO A CA 1
ATOM 1629 C C . PRO A 1 208 ? 27.379 7.579 -7.004 1.00 40.00 208 PRO A C 1
ATOM 1631 O O . PRO A 1 208 ? 26.698 7.294 -6.022 1.00 40.00 208 PRO A O 1
ATOM 1634 N N . PHE A 1 209 ? 27.841 6.634 -7.831 1.00 44.16 209 PHE A N 1
ATOM 1635 C CA . PHE A 1 209 ? 27.516 5.200 -7.806 1.00 44.16 209 PHE A CA 1
ATOM 1636 C C . PHE A 1 209 ? 28.196 4.435 -6.663 1.00 44.16 209 PHE A C 1
ATOM 1638 O O . PHE A 1 209 ? 28.202 3.203 -6.635 1.00 44.16 209 PHE A O 1
ATOM 1645 N N . ALA A 1 210 ? 28.742 5.131 -5.667 1.00 38.81 210 ALA A N 1
ATOM 1646 C CA . ALA A 1 210 ? 29.419 4.487 -4.551 1.00 38.81 210 ALA A CA 1
ATOM 1647 C C . ALA A 1 210 ? 28.459 3.738 -3.601 1.00 38.81 210 ALA A C 1
ATOM 1649 O O . ALA A 1 210 ? 28.927 2.970 -2.761 1.00 38.81 210 ALA A O 1
ATOM 1650 N N . SER A 1 211 ? 27.128 3.882 -3.730 1.00 35.38 211 SER A N 1
ATOM 1651 C CA . SER A 1 211 ? 26.176 3.147 -2.880 1.00 35.38 211 SER A CA 1
ATOM 1652 C C . SER A 1 211 ? 25.035 2.435 -3.623 1.00 35.38 211 SER A C 1
ATOM 1654 O O . SER A 1 211 ? 23.869 2.703 -3.394 1.00 35.38 211 SER A O 1
ATOM 1656 N N . LYS A 1 212 ? 25.396 1.394 -4.392 1.00 48.06 212 LYS A N 1
ATOM 1657 C CA . LYS A 1 212 ? 24.559 0.222 -4.754 1.00 48.06 212 LYS A CA 1
ATOM 1658 C C . LYS A 1 212 ? 23.386 0.502 -5.718 1.00 48.06 212 LYS A C 1
ATOM 1660 O O . LYS A 1 212 ? 22.640 1.459 -5.563 1.00 48.06 212 LYS A O 1
ATOM 1665 N N . GLY A 1 213 ? 23.133 -0.423 -6.654 1.00 50.53 213 GLY A N 1
ATOM 1666 C CA . GLY A 1 213 ? 22.009 -0.398 -7.618 1.00 50.53 213 GLY A CA 1
ATOM 1667 C C . GLY A 1 213 ? 20.593 -0.278 -7.021 1.00 50.53 213 GLY A C 1
ATOM 1668 O O . GLY A 1 213 ? 19.614 -0.202 -7.757 1.00 50.53 213 GLY A O 1
ATOM 1669 N N . ALA A 1 214 ? 20.479 -0.197 -5.694 1.00 54.78 214 ALA A N 1
ATOM 1670 C CA . ALA A 1 214 ? 19.264 0.164 -4.985 1.00 54.78 214 ALA A CA 1
ATOM 1671 C C . ALA A 1 214 ? 18.710 1.534 -5.415 1.00 54.78 214 ALA A C 1
ATOM 1673 O O . ALA A 1 214 ? 17.501 1.659 -5.543 1.00 54.78 214 ALA A O 1
ATOM 1674 N N . HIS A 1 215 ? 19.557 2.535 -5.687 1.00 58.50 215 HIS A N 1
ATOM 1675 C CA . HIS A 1 215 ? 19.073 3.884 -6.033 1.00 58.50 215 HIS A CA 1
ATOM 1676 C C . HIS A 1 215 ? 18.396 3.949 -7.397 1.00 58.50 215 HIS A C 1
ATOM 1678 O O . HIS A 1 215 ? 17.324 4.533 -7.517 1.00 58.50 215 HIS A O 1
ATOM 1684 N N . PHE A 1 216 ? 18.974 3.302 -8.411 1.00 61.72 216 PHE A N 1
ATOM 1685 C CA . PHE A 1 216 ? 18.355 3.242 -9.736 1.00 61.72 216 PHE A CA 1
ATOM 1686 C C . PHE A 1 216 ? 17.001 2.532 -9.678 1.00 61.72 216 PHE A C 1
ATOM 1688 O O . PHE A 1 216 ? 16.022 3.011 -10.250 1.00 61.72 216 PHE A O 1
ATOM 1695 N N . ARG A 1 217 ? 16.923 1.432 -8.916 1.00 64.62 217 ARG A N 1
ATOM 1696 C CA . ARG A 1 217 ? 15.662 0.734 -8.662 1.00 64.62 217 ARG A CA 1
ATOM 1697 C C . ARG A 1 217 ? 14.644 1.657 -7.993 1.00 64.62 217 ARG A C 1
ATOM 1699 O O . ARG A 1 217 ? 13.504 1.694 -8.433 1.00 64.62 217 ARG A O 1
ATOM 1706 N N . THR A 1 218 ? 15.038 2.431 -6.985 1.00 66.56 218 THR A N 1
ATOM 1707 C CA . THR A 1 218 ? 14.125 3.367 -6.313 1.00 66.56 218 THR A CA 1
ATOM 1708 C C . THR A 1 218 ? 13.621 4.455 -7.259 1.00 66.56 218 THR A C 1
ATOM 1710 O O . THR A 1 218 ? 12.419 4.682 -7.309 1.00 66.56 218 THR A O 1
ATOM 1713 N N . ILE A 1 219 ? 14.502 5.093 -8.036 1.00 68.00 219 ILE A N 1
ATOM 1714 C CA . ILE A 1 219 ? 14.124 6.200 -8.932 1.00 68.00 219 ILE A CA 1
ATOM 1715 C C . ILE A 1 219 ? 13.209 5.707 -10.055 1.00 68.00 219 ILE A C 1
ATOM 1717 O O . ILE A 1 219 ? 12.156 6.293 -10.288 1.00 68.00 219 ILE A O 1
ATOM 1721 N N . SER A 1 220 ? 13.573 4.606 -10.717 1.00 68.06 220 SER A N 1
ATOM 1722 C CA . SER A 1 220 ? 12.735 4.006 -11.764 1.00 68.06 220 SER A CA 1
ATOM 1723 C C . SER A 1 220 ? 11.376 3.581 -11.211 1.00 68.06 220 SER A C 1
ATOM 1725 O O . SER A 1 220 ? 10.349 3.903 -11.804 1.00 68.06 220 SER A O 1
ATOM 1727 N N . THR A 1 221 ? 11.345 2.946 -10.035 1.00 70.44 221 THR A N 1
ATOM 1728 C CA . THR A 1 221 ? 10.082 2.529 -9.414 1.00 70.44 221 THR A CA 1
ATOM 1729 C C . THR A 1 221 ? 9.227 3.733 -9.025 1.00 70.44 221 THR A C 1
ATOM 1731 O O . THR A 1 221 ? 8.037 3.742 -9.317 1.00 70.44 221 THR A O 1
ATOM 1734 N N . LEU A 1 222 ? 9.816 4.778 -8.440 1.00 74.88 222 LEU A N 1
ATOM 1735 C CA . LEU A 1 222 ? 9.102 6.004 -8.078 1.00 74.88 222 LEU A CA 1
ATOM 1736 C C . LEU A 1 222 ? 8.537 6.718 -9.307 1.00 74.88 222 LEU A C 1
ATOM 1738 O O . LEU A 1 222 ? 7.388 7.160 -9.297 1.00 74.88 222 LEU A O 1
ATOM 1742 N N . GLY A 1 223 ? 9.318 6.761 -10.384 1.00 75.44 223 GLY A N 1
ATOM 1743 C CA . GLY A 1 223 ? 8.874 7.297 -11.655 1.00 75.44 223 GLY A CA 1
ATOM 1744 C C . GLY A 1 223 ? 7.677 6.532 -12.223 1.00 75.44 223 GLY A C 1
ATOM 1745 O O . GLY A 1 223 ? 6.673 7.134 -12.600 1.00 75.44 223 GLY A O 1
ATOM 1746 N N . ILE A 1 224 ? 7.741 5.202 -12.221 1.00 74.81 224 ILE A N 1
ATOM 1747 C CA . ILE A 1 224 ? 6.633 4.345 -12.664 1.00 74.81 224 ILE A CA 1
ATOM 1748 C C . ILE A 1 224 ? 5.403 4.545 -11.782 1.00 74.81 224 ILE A C 1
ATOM 1750 O O . ILE A 1 224 ? 4.291 4.631 -12.288 1.00 74.81 224 ILE A O 1
ATOM 1754 N N . LEU A 1 225 ? 5.581 4.648 -10.464 1.00 78.38 225 LEU A N 1
ATOM 1755 C CA . LEU A 1 225 ? 4.474 4.890 -9.543 1.00 78.38 225 LEU A CA 1
ATOM 1756 C C . LEU A 1 225 ? 3.772 6.205 -9.879 1.00 78.38 225 LEU A C 1
ATOM 1758 O O . LEU A 1 225 ? 2.552 6.216 -10.027 1.00 78.38 225 LEU A O 1
ATOM 1762 N N . HIS A 1 226 ? 4.530 7.285 -10.083 1.00 78.88 226 HIS A N 1
ATOM 1763 C CA . HIS A 1 226 ? 3.969 8.575 -10.473 1.00 78.88 226 HIS A CA 1
ATOM 1764 C C . HIS A 1 226 ? 3.240 8.512 -11.814 1.00 78.88 226 HIS A C 1
ATOM 1766 O O . HIS A 1 226 ? 2.102 8.968 -11.899 1.00 78.88 226 HIS A O 1
ATOM 1772 N N . THR A 1 227 ? 3.822 7.904 -12.847 1.00 78.81 227 THR A N 1
ATOM 1773 C CA . THR A 1 227 ? 3.142 7.818 -14.148 1.00 78.81 227 THR A CA 1
ATOM 1774 C C . THR A 1 227 ? 1.897 6.942 -14.093 1.00 78.81 227 THR A C 1
ATOM 1776 O O . THR A 1 227 ? 0.879 7.292 -14.690 1.00 78.81 227 THR A O 1
ATOM 1779 N N . MET A 1 228 ? 1.927 5.858 -13.319 1.00 74.94 228 MET A N 1
ATOM 1780 C CA . MET A 1 228 ? 0.760 5.007 -13.115 1.00 74.94 228 MET A CA 1
ATOM 1781 C C . MET A 1 228 ? -0.353 5.713 -12.333 1.00 74.94 228 MET A C 1
ATOM 1783 O O . MET A 1 228 ? -1.515 5.463 -12.642 1.00 74.94 228 MET A O 1
ATOM 1787 N N . THR A 1 229 ? -0.055 6.625 -11.386 1.00 76.62 229 THR A N 1
ATOM 1788 C CA . THR A 1 229 ? -1.115 7.445 -10.742 1.00 76.62 229 THR A CA 1
ATOM 1789 C C . THR A 1 229 ? -1.953 8.186 -11.773 1.00 76.62 229 THR A C 1
ATOM 1791 O O . THR A 1 229 ? -3.161 8.339 -11.609 1.00 76.62 229 THR A O 1
ATOM 1794 N N . GLU A 1 230 ? -1.305 8.656 -12.833 1.00 76.00 230 GLU A N 1
ATOM 1795 C CA . GLU A 1 230 ? -1.930 9.538 -13.799 1.00 76.00 230 GLU A CA 1
ATOM 1796 C C . GLU A 1 230 ? -2.642 8.760 -14.895 1.00 76.00 230 GLU A C 1
ATOM 1798 O O . GLU A 1 230 ? -3.752 9.127 -15.281 1.00 76.00 230 GLU A O 1
ATOM 1803 N N . VAL A 1 231 ? -2.052 7.638 -15.317 1.00 72.56 231 VAL A N 1
ATOM 1804 C CA . VAL A 1 231 ? -2.662 6.689 -16.256 1.00 72.56 231 VAL A CA 1
ATOM 1805 C C . VAL A 1 231 ? -3.897 6.015 -15.661 1.00 72.56 231 VAL A C 1
ATOM 1807 O O . VAL A 1 231 ? -4.902 5.870 -16.354 1.00 72.56 231 VAL A O 1
ATOM 1810 N N . LEU A 1 232 ? -3.883 5.680 -14.366 1.00 70.00 232 LEU A N 1
ATOM 1811 C CA . LEU A 1 232 ? -5.062 5.166 -13.654 1.00 70.00 232 LEU A CA 1
ATOM 1812 C C . LEU A 1 232 ? -6.164 6.227 -13.463 1.00 70.00 232 LEU A C 1
ATOM 1814 O O . LEU A 1 232 ? -7.202 5.940 -12.865 1.00 70.00 232 LEU A O 1
ATOM 1818 N N . GLY A 1 233 ? -5.961 7.426 -14.013 1.00 62.62 233 GLY A N 1
ATOM 1819 C CA . GLY A 1 233 ? -6.848 8.563 -13.907 1.00 62.62 233 GLY A CA 1
ATOM 1820 C C . GLY A 1 233 ? -6.640 9.252 -12.570 1.00 62.62 233 GLY A C 1
ATOM 1821 O O . GLY A 1 233 ? -7.127 8.792 -11.542 1.00 62.62 233 GLY A O 1
ATOM 1822 N N . GLY A 1 234 ? -6.005 10.430 -12.591 1.00 56.69 234 GLY A N 1
ATOM 1823 C CA . GLY A 1 234 ? -5.915 11.300 -11.406 1.00 56.69 234 GLY A CA 1
ATOM 1824 C C . GLY A 1 234 ? -7.286 11.601 -10.776 1.00 56.69 234 GLY A C 1
ATOM 1825 O O . GLY A 1 234 ? -7.389 11.880 -9.582 1.00 56.69 234 GLY A O 1
ATOM 1826 N N . ASN A 1 235 ? -8.357 11.440 -11.559 1.00 49.62 235 ASN A N 1
ATOM 1827 C CA . ASN A 1 235 ? -9.709 11.274 -11.060 1.00 49.62 235 ASN A CA 1
ATOM 1828 C C . ASN 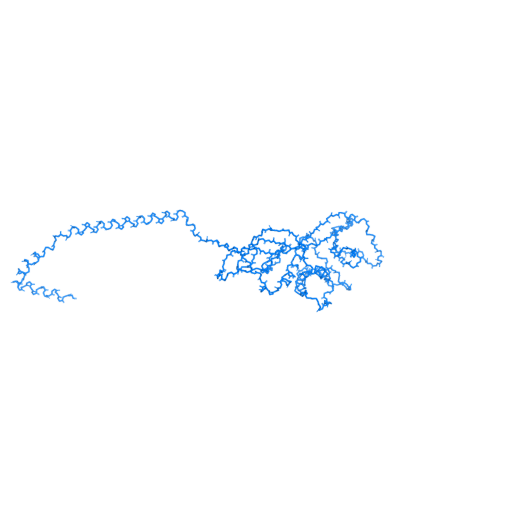A 1 235 ? -9.962 9.791 -10.757 1.00 49.62 235 ASN A C 1
ATOM 1830 O O . ASN A 1 235 ? -10.528 9.071 -11.578 1.00 49.62 235 ASN A O 1
ATOM 1834 N N . PHE A 1 236 ? -9.628 9.356 -9.538 1.00 61.09 236 PHE A N 1
ATOM 1835 C CA . PHE A 1 236 ? -10.048 8.081 -8.924 1.00 61.09 236 PHE A CA 1
ATOM 1836 C C . PHE A 1 236 ? -11.591 7.980 -8.743 1.00 61.09 236 PHE A C 1
ATOM 1838 O O . PHE A 1 236 ? -12.111 7.439 -7.757 1.00 61.09 236 PHE A O 1
ATOM 1845 N N . THR A 1 237 ? -12.354 8.604 -9.640 1.00 55.81 237 THR A N 1
ATOM 1846 C CA . THR A 1 237 ? -13.811 8.641 -9.701 1.00 55.81 237 THR A CA 1
ATOM 1847 C C . THR A 1 237 ? -14.344 7.378 -10.357 1.00 55.81 237 THR A C 1
ATOM 1849 O O . THR A 1 237 ? -15.356 6.855 -9.896 1.00 55.81 237 THR A O 1
ATOM 1852 N N . THR A 1 238 ? -13.620 6.818 -11.331 1.00 60.97 238 THR A N 1
ATOM 1853 C CA . THR A 1 238 ? -13.914 5.524 -11.964 1.00 60.97 238 THR A CA 1
ATOM 1854 C C . THR A 1 238 ? -13.433 4.362 -11.089 1.00 60.97 238 THR A C 1
ATOM 1856 O O . THR A 1 238 ? -12.727 3.461 -11.529 1.00 60.97 238 THR A O 1
ATOM 1859 N N . SER A 1 239 ? -13.781 4.386 -9.803 1.00 68.94 239 SER A N 1
ATOM 1860 C CA . SER A 1 239 ? -13.584 3.227 -8.939 1.00 68.94 239 SER A CA 1
ATOM 1861 C C . SER A 1 239 ? -14.528 2.126 -9.396 1.00 68.94 239 SER A C 1
ATOM 1863 O O . SER A 1 239 ? -15.741 2.344 -9.458 1.00 68.94 239 SER A O 1
ATOM 1865 N N . THR A 1 240 ? -13.990 0.943 -9.677 1.00 77.44 240 THR A N 1
ATOM 1866 C CA . THR A 1 240 ? -14.846 -0.224 -9.876 1.00 77.44 240 THR A CA 1
ATOM 1867 C C . THR A 1 240 ? -15.573 -0.504 -8.562 1.00 77.44 240 THR A C 1
ATOM 1869 O O . THR A 1 240 ? -14.974 -0.523 -7.482 1.00 77.44 240 THR A O 1
ATOM 1872 N N . LEU A 1 241 ? -16.899 -0.627 -8.641 1.00 78.31 241 LEU A N 1
ATOM 1873 C CA . LEU A 1 241 ? -17.705 -1.059 -7.508 1.00 78.31 241 LEU A CA 1
ATOM 1874 C C . LEU A 1 241 ? -17.466 -2.555 -7.355 1.00 78.31 241 LEU A C 1
ATOM 1876 O O . LEU A 1 241 ? -17.951 -3.349 -8.158 1.00 78.31 241 LEU A O 1
ATOM 1880 N N . VAL A 1 242 ? -16.683 -2.925 -6.349 1.00 83.12 242 VAL A N 1
ATOM 1881 C CA . VAL A 1 242 ? -16.366 -4.324 -6.072 1.00 83.12 242 VAL A CA 1
ATOM 1882 C C . VAL A 1 242 ? -16.968 -4.696 -4.726 1.00 83.12 242 VAL A C 1
ATOM 1884 O O . VAL A 1 242 ? -16.792 -3.976 -3.740 1.00 83.12 242 VAL A O 1
ATOM 1887 N N . MET A 1 243 ? -17.661 -5.835 -4.676 1.00 83.50 243 MET A N 1
ATOM 1888 C CA . MET A 1 243 ? -18.057 -6.432 -3.403 1.00 83.50 243 MET A CA 1
ATOM 1889 C C . MET A 1 243 ? -16.794 -6.862 -2.655 1.00 83.50 243 MET A C 1
ATOM 1891 O O . MET A 1 243 ? -16.015 -7.664 -3.164 1.00 83.50 243 MET A O 1
ATOM 1895 N N . GLY A 1 244 ? -16.584 -6.301 -1.468 1.00 83.12 244 GLY A N 1
ATOM 1896 C CA . GLY A 1 244 ? -15.423 -6.589 -0.633 1.00 83.12 244 GLY A CA 1
ATOM 1897 C C . GLY A 1 244 ? -15.814 -6.813 0.821 1.00 83.12 244 GLY A C 1
ATOM 1898 O O . GLY A 1 244 ? -16.915 -6.463 1.245 1.00 83.12 244 GLY A O 1
ATOM 1899 N N . GLU A 1 245 ? -14.887 -7.368 1.589 1.00 84.38 245 GLU A N 1
ATOM 1900 C CA . GLU A 1 245 ? -15.051 -7.669 3.008 1.00 84.38 245 GLU A CA 1
ATOM 1901 C C . GLU A 1 245 ? -14.442 -6.553 3.857 1.00 84.38 245 GLU A C 1
ATOM 1903 O O . GLU A 1 245 ? -13.271 -6.192 3.699 1.00 84.38 245 GLU A O 1
ATOM 1908 N N . VAL A 1 246 ? -15.231 -5.989 4.772 1.00 83.88 246 VAL A N 1
ATOM 1909 C CA . VAL A 1 246 ? -14.742 -5.002 5.741 1.00 83.88 246 VAL A CA 1
ATOM 1910 C C . VAL A 1 246 ? -14.338 -5.738 7.012 1.00 83.88 246 VAL A C 1
ATOM 1912 O O . VAL A 1 246 ? -15.190 -6.235 7.747 1.00 83.88 246 VAL A O 1
ATOM 1915 N N . TRP A 1 247 ? -13.037 -5.771 7.287 1.00 76.88 247 TRP A N 1
ATOM 1916 C CA . TRP A 1 247 ? -12.502 -6.282 8.541 1.00 76.88 247 TRP A CA 1
ATOM 1917 C C . TRP A 1 247 ? -12.489 -5.144 9.547 1.00 76.88 247 TRP A C 1
ATOM 1919 O O . TRP A 1 247 ? -11.633 -4.255 9.511 1.00 76.88 247 TRP A O 1
ATOM 1929 N N . ARG A 1 248 ? -13.463 -5.166 10.454 1.00 74.44 248 ARG A N 1
ATOM 1930 C CA . ARG A 1 248 ? -13.417 -4.330 11.647 1.00 74.44 248 ARG A CA 1
ATOM 1931 C C . ARG A 1 248 ? -12.746 -5.159 12.727 1.00 74.44 248 ARG A C 1
ATOM 1933 O O . ARG A 1 248 ? -13.330 -6.176 13.110 1.00 74.44 248 ARG A O 1
ATOM 1940 N N . PRO A 1 249 ? -11.553 -4.779 13.218 1.00 68.81 249 PRO A N 1
ATOM 1941 C CA . PRO A 1 249 ? -11.176 -5.244 14.534 1.00 68.81 249 PRO A CA 1
ATOM 1942 C C . PRO A 1 249 ? -12.279 -4.724 15.449 1.00 68.81 249 PRO A C 1
ATOM 1944 O O . PRO A 1 249 ? -12.410 -3.523 15.674 1.00 68.81 249 PRO A O 1
ATOM 1947 N N . LEU A 1 250 ? -13.167 -5.616 15.880 1.00 72.69 250 LEU A N 1
ATOM 1948 C CA . LEU A 1 250 ? -13.981 -5.305 17.028 1.00 72.69 250 LEU A CA 1
ATOM 1949 C C . LEU A 1 250 ? -12.949 -5.123 18.130 1.00 72.69 250 LEU A C 1
ATOM 1951 O O . LEU A 1 250 ? -12.307 -6.087 18.548 1.00 72.69 250 LEU A O 1
ATOM 1955 N N . GLU A 1 251 ? -12.764 -3.886 18.575 1.00 65.31 251 GLU A N 1
ATOM 1956 C CA . GLU A 1 251 ? -12.233 -3.620 19.901 1.00 65.31 251 GLU A CA 1
ATOM 1957 C C . GLU A 1 251 ? -13.290 -4.115 20.895 1.00 65.31 251 GLU A C 1
ATOM 1959 O O . GLU A 1 251 ? -13.917 -3.366 21.637 1.00 65.31 251 GLU A O 1
ATOM 1964 N N . THR A 1 252 ? -13.554 -5.423 20.883 1.00 62.91 252 THR A N 1
ATOM 1965 C CA . THR A 1 252 ? -14.028 -6.101 22.066 1.00 62.91 252 THR A CA 1
ATOM 1966 C C . THR A 1 252 ? -12.947 -5.808 23.078 1.00 62.91 252 THR A C 1
ATOM 1968 O O . THR A 1 252 ? -11.846 -6.352 22.967 1.00 62.91 252 THR A O 1
ATOM 1971 N N . PHE A 1 253 ? -13.232 -4.889 24.001 1.00 65.62 253 PHE A N 1
ATOM 1972 C CA . PHE A 1 253 ? -12.473 -4.752 25.227 1.00 65.62 253 PHE A CA 1
ATOM 1973 C C . PHE A 1 253 ? -12.396 -6.156 25.802 1.00 65.62 253 PHE A C 1
ATOM 1975 O O . PHE A 1 253 ? -13.368 -6.679 26.347 1.00 65.62 253 PHE A O 1
ATOM 1982 N N . LEU A 1 254 ? -11.266 -6.812 25.566 1.00 64.25 254 LEU A N 1
ATOM 1983 C CA . LEU A 1 254 ? -10.995 -8.135 26.072 1.00 64.25 254 LEU A CA 1
ATOM 1984 C C . LEU A 1 254 ? -10.686 -7.868 27.535 1.00 64.25 254 LEU A C 1
ATOM 1986 O O . LEU A 1 254 ? -9.538 -7.629 27.908 1.00 64.25 254 LEU A O 1
ATOM 1990 N N . LEU A 1 255 ? -11.757 -7.717 28.326 1.00 73.81 255 LEU A N 1
ATOM 1991 C CA . LEU A 1 255 ? -11.660 -7.412 29.738 1.00 73.81 255 LEU A CA 1
ATOM 1992 C C . LEU A 1 255 ? -10.750 -8.474 30.318 1.00 73.81 255 LEU A C 1
ATOM 1994 O O . LEU A 1 255 ? -11.043 -9.670 30.253 1.00 73.81 255 LEU A O 1
ATOM 1998 N N . HIS A 1 256 ? -9.603 -8.021 30.809 1.00 85.62 256 HIS A N 1
ATOM 1999 C CA . HIS A 1 256 ? -8.609 -8.928 31.330 1.00 85.62 256 HIS A CA 1
ATOM 2000 C C . HIS A 1 256 ? -9.284 -9.751 32.437 1.00 85.62 256 HIS A C 1
ATOM 2002 O O . HIS A 1 256 ? -9.969 -9.154 33.276 1.00 85.62 256 HIS A O 1
ATOM 2008 N N . PRO A 1 257 ? -9.137 -11.088 32.465 1.00 90.06 257 PRO A N 1
ATOM 2009 C CA . PRO A 1 257 ? -9.847 -11.934 33.426 1.00 90.06 257 PRO A CA 1
ATOM 2010 C C . PRO A 1 257 ? -9.697 -11.440 34.873 1.00 90.06 257 PRO A C 1
ATOM 2012 O O . PRO A 1 257 ? -10.666 -11.416 35.629 1.00 90.06 257 PRO A O 1
ATOM 2015 N N . LEU A 1 258 ? -8.523 -10.901 35.220 1.00 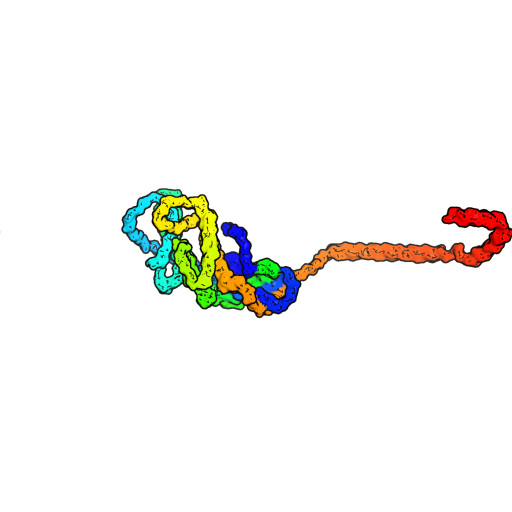91.94 258 LEU A N 1
ATOM 2016 C CA . LEU A 1 258 ? -8.274 -10.247 36.508 1.00 91.94 258 LEU A CA 1
ATOM 2017 C C . LEU A 1 258 ? -9.222 -9.080 36.805 1.00 91.94 258 LEU A C 1
ATOM 2019 O O . LEU A 1 258 ? -9.751 -9.005 37.908 1.00 91.94 258 LEU A O 1
ATOM 2023 N N . PHE A 1 259 ? -9.472 -8.188 35.845 1.00 93.12 259 PHE A N 1
ATOM 2024 C CA . PHE A 1 259 ? -10.389 -7.066 36.050 1.00 93.12 259 PHE A CA 1
ATOM 2025 C C . PHE A 1 259 ? -11.811 -7.564 36.317 1.00 93.12 259 PHE A C 1
ATOM 2027 O O . PHE A 1 259 ? -12.470 -7.079 37.234 1.00 93.12 259 PHE A O 1
ATOM 2034 N N . THR A 1 260 ? -12.262 -8.585 35.580 1.00 94.50 260 THR A N 1
ATOM 2035 C CA . THR A 1 260 ? -13.592 -9.171 35.809 1.00 94.50 260 THR A CA 1
ATOM 2036 C C . THR A 1 260 ? -13.713 -9.792 37.200 1.00 94.50 260 THR A C 1
ATOM 2038 O O . THR A 1 260 ? -14.718 -9.579 37.871 1.00 94.50 260 THR A O 1
ATOM 2041 N N . HIS A 1 261 ? -12.669 -10.474 37.685 1.00 96.00 261 HIS A N 1
ATOM 2042 C CA . HIS A 1 261 ? -12.650 -11.045 39.032 1.00 96.00 261 HIS A CA 1
ATOM 2043 C C . HIS A 1 261 ? -12.630 -9.965 40.120 1.00 96.00 261 HIS A C 1
ATOM 2045 O O . HIS A 1 261 ? -13.351 -10.091 41.106 1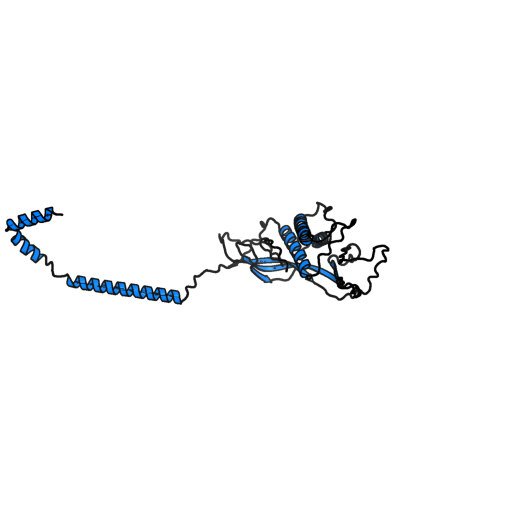.00 96.00 261 HIS A O 1
ATOM 2051 N N . ILE A 1 262 ? -11.875 -8.875 39.934 1.00 96.12 262 ILE A N 1
ATOM 2052 C CA . ILE A 1 262 ? -11.858 -7.745 40.878 1.00 96.12 262 ILE A CA 1
ATOM 2053 C C . ILE A 1 262 ? -13.250 -7.115 40.981 1.00 96.12 262 ILE A C 1
ATOM 2055 O O . ILE A 1 262 ? -13.762 -6.933 42.085 1.00 96.12 262 ILE A O 1
ATOM 2059 N N . VAL A 1 263 ? -13.884 -6.823 39.841 1.00 96.62 263 VAL A N 1
ATOM 2060 C CA . VAL A 1 263 ? -15.233 -6.239 39.809 1.00 96.62 263 VAL A CA 1
ATOM 2061 C C . VAL A 1 263 ? -16.253 -7.190 40.437 1.00 96.62 263 VAL A C 1
ATOM 2063 O O . VAL A 1 263 ? -17.100 -6.750 41.211 1.00 96.62 263 VAL A O 1
ATOM 2066 N N . GLN A 1 264 ? -16.143 -8.493 40.179 1.00 96.88 264 GLN A N 1
ATOM 2067 C CA . GLN A 1 264 ? -17.021 -9.505 40.761 1.00 96.88 264 GLN A CA 1
ATOM 2068 C C . GLN A 1 264 ? -16.874 -9.607 42.287 1.00 96.88 264 GLN A C 1
ATOM 2070 O O . GLN A 1 264 ? -17.880 -9.683 42.992 1.00 96.88 264 GLN A O 1
ATOM 2075 N N . VAL A 1 265 ? -15.647 -9.558 42.814 1.00 98.06 265 VAL A N 1
ATOM 2076 C CA . VAL A 1 265 ? -15.395 -9.545 44.265 1.00 98.06 265 VAL A CA 1
ATOM 2077 C C . VAL A 1 265 ? -15.937 -8.265 44.899 1.00 98.06 265 VAL A C 1
ATOM 2079 O O . VAL A 1 265 ? -16.590 -8.331 45.939 1.00 98.06 265 VAL A O 1
ATOM 2082 N N . LEU A 1 266 ? -15.733 -7.109 44.258 1.00 97.94 266 LEU A N 1
ATOM 2083 C CA . LEU A 1 266 ? -16.243 -5.827 44.746 1.00 97.94 266 LEU A CA 1
ATOM 2084 C C . LEU A 1 266 ? -17.780 -5.827 44.824 1.00 97.94 266 LEU A C 1
ATOM 2086 O O . LEU A 1 266 ? -18.346 -5.443 45.846 1.00 97.94 266 LEU A O 1
ATOM 2090 N N . LEU A 1 267 ? -18.454 -6.320 43.780 1.00 97.62 267 LEU A N 1
ATOM 2091 C CA . LEU A 1 267 ? -19.910 -6.497 43.764 1.00 97.62 267 LEU A CA 1
ATOM 2092 C C . LEU A 1 267 ? -20.382 -7.472 44.847 1.00 97.62 267 LEU A C 1
ATOM 2094 O O . LEU A 1 267 ? -21.395 -7.216 45.496 1.00 97.62 267 LEU A O 1
ATOM 2098 N N . GLY A 1 268 ? -19.625 -8.543 45.094 1.00 98.12 268 GLY A N 1
ATOM 2099 C CA . GLY A 1 268 ? -19.880 -9.463 46.200 1.00 98.12 268 GLY A CA 1
ATOM 2100 C C . GLY A 1 268 ? -19.835 -8.768 47.562 1.00 98.12 268 GLY A C 1
ATOM 2101 O O . GLY A 1 268 ? -20.747 -8.943 48.364 1.00 98.12 268 GLY A O 1
ATOM 2102 N N . ILE A 1 269 ? -18.827 -7.927 47.810 1.00 98.25 269 ILE A N 1
ATOM 2103 C CA . ILE A 1 269 ? -18.682 -7.179 49.071 1.00 98.25 269 ILE A CA 1
ATOM 2104 C C . ILE A 1 269 ? -19.819 -6.167 49.251 1.00 98.25 269 ILE A C 1
ATOM 2106 O O . ILE A 1 269 ? -20.400 -6.070 50.329 1.00 98.25 269 ILE A O 1
ATOM 2110 N N . VAL A 1 270 ? -20.183 -5.427 48.202 1.00 98.06 270 VAL A N 1
ATOM 2111 C CA . VAL A 1 270 ? -21.302 -4.472 48.280 1.00 98.06 270 VAL A CA 1
ATOM 2112 C C . VAL A 1 270 ? -22.626 -5.207 48.518 1.00 98.06 270 VAL A C 1
ATOM 2114 O O . VAL A 1 270 ? -23.449 -4.764 49.321 1.00 98.06 270 VAL A O 1
ATOM 2117 N N . SER A 1 271 ? -22.825 -6.368 47.889 1.00 98.06 271 SER A N 1
ATOM 2118 C CA . SER A 1 271 ? -24.013 -7.195 48.112 1.00 98.06 271 SER A CA 1
ATOM 2119 C C . SER A 1 271 ? -24.086 -7.750 49.537 1.00 98.06 271 SER A C 1
ATOM 2121 O O . SER A 1 271 ? -25.174 -7.808 50.105 1.00 98.06 271 SER A O 1
ATOM 2123 N N . THR A 1 272 ? -22.965 -8.156 50.138 1.00 97.50 272 THR A N 1
ATOM 2124 C CA . THR A 1 272 ? -22.976 -8.643 51.525 1.00 97.50 272 THR A CA 1
ATOM 2125 C C . THR A 1 272 ? -23.193 -7.504 52.511 1.00 97.50 272 THR A C 1
ATOM 2127 O O . THR A 1 272 ? -23.986 -7.665 53.433 1.00 97.50 272 THR A O 1
ATOM 2130 N N . LEU A 1 273 ? -22.575 -6.337 52.293 1.00 97.69 273 LEU A N 1
ATOM 2131 C CA . LEU A 1 273 ? -22.773 -5.147 53.127 1.00 97.69 273 LEU A CA 1
ATOM 2132 C C . LEU A 1 273 ? -24.217 -4.642 53.096 1.00 97.69 273 LEU A C 1
ATOM 2134 O O . LEU A 1 273 ? -24.775 -4.297 54.132 1.00 97.69 273 LEU A O 1
ATOM 2138 N N . THR A 1 274 ? -24.844 -4.612 51.922 1.00 97.25 274 THR A N 1
ATOM 2139 C CA . THR A 1 274 ? -26.256 -4.214 51.802 1.00 97.25 274 THR A CA 1
ATOM 2140 C C . THR A 1 274 ? -27.181 -5.208 52.502 1.00 97.25 274 THR A C 1
ATOM 2142 O O . THR A 1 274 ? -28.118 -4.799 53.188 1.00 97.25 274 THR A O 1
ATOM 2145 N N . LEU A 1 275 ? -26.885 -6.507 52.412 1.00 97.25 275 LEU A N 1
ATOM 2146 C CA . LEU A 1 275 ? -27.652 -7.549 53.091 1.00 97.25 275 LEU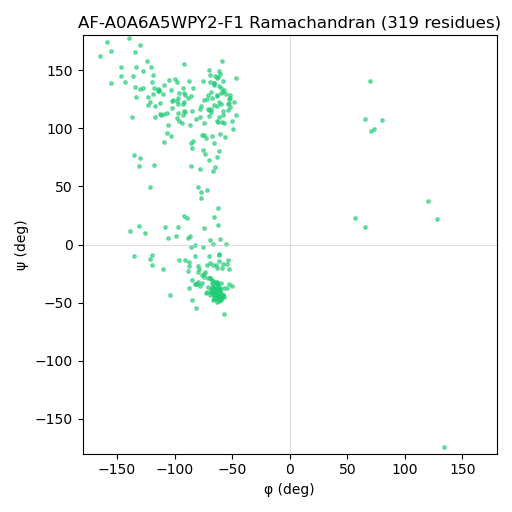 A CA 1
ATOM 2147 C C . LEU A 1 275 ? -27.482 -7.484 54.617 1.00 97.25 275 LEU A C 1
ATOM 2149 O O . LEU A 1 275 ? -28.469 -7.602 55.342 1.00 97.25 275 LEU A O 1
ATOM 2153 N N . THR A 1 276 ? -26.272 -7.237 55.128 1.00 96.69 276 THR A N 1
ATOM 2154 C CA . THR A 1 276 ? -26.051 -7.075 56.574 1.00 96.69 276 THR A CA 1
ATOM 2155 C C . THR A 1 276 ? -26.733 -5.823 57.115 1.00 96.69 276 THR A C 1
ATOM 2157 O O . THR A 1 276 ? -27.388 -5.907 58.151 1.00 96.69 276 THR A O 1
ATOM 2160 N N . LEU A 1 277 ? -26.665 -4.693 56.403 1.00 96.31 277 LEU A N 1
ATOM 2161 C CA . LEU A 1 277 ? -27.395 -3.472 56.760 1.00 96.31 277 LEU A CA 1
ATOM 2162 C C . LEU A 1 277 ? -28.909 -3.695 56.769 1.00 96.31 277 LEU A C 1
ATOM 2164 O O . LEU A 1 277 ? -29.578 -3.286 57.713 1.00 96.31 277 LEU A O 1
ATOM 2168 N N . SER A 1 278 ? -29.444 -4.395 55.767 1.00 95.00 278 SER A N 1
ATOM 2169 C CA . SER A 1 278 ? -30.868 -4.733 55.704 1.00 95.00 278 SER A CA 1
ATOM 2170 C C . SER A 1 278 ? -31.300 -5.633 56.870 1.00 95.00 278 SER A C 1
ATOM 2172 O O . SER A 1 278 ? -32.332 -5.384 57.493 1.00 95.00 278 SER A O 1
ATOM 2174 N N . LEU A 1 279 ? -30.487 -6.630 57.236 1.00 95.25 279 LEU A N 1
ATOM 2175 C CA . LEU A 1 279 ? -30.752 -7.488 58.395 1.00 95.25 279 LEU A CA 1
ATOM 2176 C C . LEU A 1 279 ? -30.674 -6.730 59.723 1.00 95.25 279 LEU A C 1
ATOM 2178 O O . LEU A 1 279 ? -31.483 -6.987 60.615 1.00 95.25 279 LEU A O 1
ATOM 2182 N N . LEU A 1 280 ? -29.717 -5.809 59.868 1.00 93.50 280 LEU A N 1
ATOM 2183 C CA . LEU A 1 280 ? -29.618 -4.953 61.049 1.00 93.50 280 LEU A CA 1
ATOM 2184 C C . LEU A 1 280 ? -30.838 -4.040 61.156 1.00 93.50 280 LEU A C 1
ATOM 2186 O O . LEU A 1 280 ? -31.448 -3.998 62.219 1.00 93.50 280 LEU A O 1
ATOM 2190 N N . TYR A 1 281 ? -31.246 -3.416 60.049 1.00 92.12 281 TYR A N 1
ATOM 2191 C CA . TYR A 1 281 ? -32.433 -2.566 59.988 1.00 92.12 281 TYR A CA 1
ATOM 2192 C C . TYR A 1 281 ? -33.713 -3.327 60.365 1.00 92.12 281 TYR A C 1
ATOM 2194 O O . TYR A 1 281 ? -34.499 -2.870 61.195 1.00 92.12 281 TYR A O 1
ATOM 2202 N N . ALA A 1 282 ? -33.891 -4.536 59.823 1.00 89.44 282 ALA A N 1
ATOM 2203 C CA . ALA A 1 282 ? -35.023 -5.395 60.158 1.00 89.44 282 ALA A CA 1
ATOM 2204 C C . ALA A 1 282 ? -35.008 -5.848 61.631 1.00 89.44 282 ALA A C 1
ATOM 2206 O O . ALA A 1 282 ? -36.066 -6.026 62.235 1.00 89.44 282 ALA A O 1
ATOM 2207 N N . ARG A 1 283 ? -33.823 -6.035 62.232 1.00 88.00 283 ARG A N 1
ATOM 2208 C CA . ARG A 1 283 ? -33.698 -6.355 63.664 1.00 88.00 283 ARG A CA 1
ATOM 2209 C C . ARG A 1 283 ? -34.012 -5.162 64.557 1.00 88.00 283 ARG A C 1
ATOM 2211 O O . ARG A 1 283 ? -34.695 -5.359 65.554 1.00 88.00 283 ARG A O 1
ATOM 2218 N N . THR A 1 284 ? -33.550 -3.962 64.212 1.00 83.81 284 THR A N 1
ATOM 2219 C CA . THR A 1 284 ? -33.864 -2.747 64.977 1.00 83.81 284 THR A CA 1
ATOM 2220 C C . THR A 1 284 ? -35.348 -2.413 64.915 1.00 83.81 284 THR A C 1
ATOM 2222 O O . THR A 1 284 ? -35.931 -2.142 65.956 1.00 83.81 284 THR A O 1
ATOM 2225 N N . GLN A 1 285 ? -36.003 -2.553 63.755 1.00 75.44 285 GLN A N 1
ATOM 2226 C CA . GLN A 1 285 ? -37.454 -2.339 63.669 1.00 75.44 285 GLN A CA 1
ATOM 2227 C C . GLN A 1 285 ? -38.260 -3.341 64.504 1.00 75.44 285 GLN A C 1
ATOM 2229 O O . GLN A 1 285 ? -39.266 -2.969 65.095 1.00 75.44 285 GLN A O 1
ATOM 2234 N N . ARG A 1 286 ? -37.801 -4.594 64.630 1.00 68.06 286 ARG A N 1
ATOM 2235 C CA . ARG A 1 286 ? -38.444 -5.576 65.523 1.00 68.06 286 ARG A CA 1
ATOM 2236 C C . ARG A 1 286 ? -38.278 -5.262 67.013 1.00 68.06 286 ARG A C 1
ATOM 2238 O O . ARG A 1 286 ? -38.974 -5.868 67.817 1.00 68.06 286 ARG A O 1
ATOM 2245 N N . GLY A 1 287 ? -37.352 -4.376 67.382 1.00 61.50 287 GLY A N 1
ATOM 2246 C CA . GLY A 1 287 ? -37.152 -3.932 68.764 1.00 61.50 287 GLY A CA 1
ATOM 2247 C C . GLY A 1 287 ? -37.960 -2.691 69.149 1.00 61.50 287 GLY A C 1
ATOM 2248 O O . GLY A 1 287 ? -38.049 -2.397 70.336 1.00 61.50 287 GLY A O 1
ATOM 2249 N N . GLU A 1 288 ? -38.540 -1.977 68.177 1.00 59.44 288 GLU A N 1
ATOM 2250 C CA . GLU A 1 288 ? -39.307 -0.741 68.408 1.00 59.44 288 GLU A CA 1
ATOM 2251 C C . GLU A 1 288 ? -40.829 -0.913 68.277 1.00 59.44 288 GLU A C 1
ATOM 2253 O O . GLU A 1 288 ? -41.582 0.048 68.430 1.00 59.44 288 GLU A O 1
ATOM 2258 N N . GLU A 1 289 ? -41.323 -2.137 68.085 1.00 53.72 289 GLU A N 1
ATOM 2259 C CA . GLU A 1 289 ? -42.695 -2.453 68.482 1.00 53.72 289 GLU A CA 1
ATOM 2260 C C . GLU A 1 289 ? -42.710 -2.649 70.005 1.00 53.72 289 GLU A C 1
ATOM 2262 O O . GLU A 1 289 ? -42.176 -3.642 70.495 1.00 53.72 289 GLU A O 1
ATOM 2267 N N . LEU A 1 290 ? -43.332 -1.690 70.714 1.00 54.28 290 LEU A N 1
ATOM 2268 C CA . LEU A 1 290 ? -43.750 -1.672 72.137 1.00 54.28 290 LEU A CA 1
ATOM 2269 C C . LEU A 1 290 ? -43.145 -0.560 73.029 1.00 54.28 290 LEU A C 1
ATOM 2271 O O . LEU A 1 290 ? -42.921 -0.785 74.216 1.00 54.28 290 LEU A O 1
ATOM 2275 N N . GLN A 1 291 ? -42.949 0.670 72.534 1.00 53.38 291 GLN A N 1
ATOM 2276 C CA . GLN A 1 291 ? -42.860 1.837 73.446 1.00 53.38 291 GLN A CA 1
ATOM 2277 C C . GLN A 1 291 ? -43.889 2.945 73.210 1.00 53.38 291 GLN A C 1
ATOM 2279 O O . GLN A 1 291 ? -44.111 3.767 74.096 1.00 53.38 291 GLN A O 1
ATOM 2284 N N . PHE A 1 292 ? -44.602 2.909 72.087 1.00 56.19 292 PHE A N 1
ATOM 2285 C CA . PHE A 1 292 ? -45.749 3.776 71.842 1.00 56.19 292 PHE A CA 1
ATOM 2286 C C . PHE A 1 292 ? -46.998 2.929 71.662 1.00 56.19 292 PHE A C 1
ATOM 2288 O O . PHE A 1 292 ? -47.546 2.815 70.572 1.00 56.19 292 PHE A O 1
ATOM 2295 N N . ASP A 1 293 ? -47.431 2.300 72.752 1.00 59.12 293 ASP A N 1
ATOM 2296 C CA . ASP A 1 293 ? -48.780 1.758 72.812 1.00 59.12 293 ASP A CA 1
ATOM 2297 C C . ASP A 1 293 ? -49.735 2.970 72.883 1.00 59.12 293 ASP A C 1
ATOM 2299 O O . ASP A 1 293 ? -49.704 3.708 73.879 1.00 59.12 293 ASP A O 1
ATOM 2303 N N . PRO A 1 294 ? -50.528 3.259 71.830 1.00 70.50 294 PRO A N 1
ATOM 2304 C CA . PRO A 1 294 ? -51.368 4.458 71.764 1.00 70.50 294 PRO A CA 1
ATOM 2305 C C . PRO A 1 294 ? -52.370 4.522 72.923 1.00 70.50 294 PRO A C 1
ATOM 2307 O O . PRO A 1 294 ? -52.822 5.606 73.290 1.00 70.50 294 PRO A O 1
ATOM 2310 N N . SER A 1 295 ? -52.657 3.378 73.553 1.00 71.00 295 SER A N 1
ATOM 2311 C CA . SER A 1 295 ? -53.445 3.282 74.780 1.00 71.00 295 SER A CA 1
ATOM 2312 C C . SER A 1 295 ? -52.803 4.003 75.974 1.00 71.00 295 SER A C 1
ATOM 2314 O O . SER A 1 295 ? -53.519 4.622 76.755 1.00 71.00 295 SER A O 1
ATOM 2316 N N . THR A 1 296 ? -51.470 4.009 76.079 1.00 71.12 296 THR A N 1
ATOM 2317 C CA . THR A 1 296 ? -50.731 4.640 77.189 1.00 71.12 296 THR A CA 1
ATOM 2318 C C . THR A 1 296 ? -50.662 6.159 77.020 1.00 71.12 296 THR A C 1
ATOM 2320 O O . THR A 1 296 ? -50.754 6.910 77.990 1.00 71.12 296 THR A O 1
ATOM 2323 N N . ILE A 1 297 ? -50.553 6.643 75.775 1.00 73.12 297 ILE A N 1
ATOM 2324 C CA . ILE A 1 297 ? -50.686 8.078 75.478 1.00 73.12 297 ILE A CA 1
ATOM 2325 C C . ILE A 1 297 ? -52.122 8.528 75.766 1.00 73.12 297 ILE A C 1
ATOM 2327 O O . ILE A 1 297 ? -52.322 9.523 76.462 1.00 73.12 297 ILE A O 1
ATOM 2331 N N . ALA A 1 298 ? -53.119 7.770 75.298 1.00 77.56 298 ALA A N 1
ATOM 2332 C CA . ALA A 1 298 ? -54.525 8.084 75.530 1.00 77.56 298 ALA A CA 1
ATOM 2333 C C . ALA A 1 298 ? -54.908 8.042 77.021 1.00 77.56 298 ALA A C 1
ATOM 2335 O O . ALA A 1 298 ? -55.730 8.849 77.447 1.00 77.56 298 ALA A O 1
ATOM 2336 N N . SER A 1 299 ? -54.303 7.162 77.831 1.00 80.56 299 SER A N 1
ATOM 2337 C CA . SER A 1 299 ? -54.561 7.101 79.277 1.00 80.56 299 SER A CA 1
ATOM 2338 C C . SER A 1 299 ? -53.905 8.238 80.060 1.00 80.56 299 SER A C 1
ATOM 2340 O O . SER A 1 299 ? -54.425 8.641 81.097 1.00 80.56 299 SER A O 1
ATOM 2342 N N . ASN A 1 300 ? -52.785 8.778 79.574 1.00 75.94 300 ASN A N 1
ATOM 2343 C CA . ASN A 1 300 ? -52.070 9.863 80.251 1.00 75.94 300 ASN A CA 1
ATOM 2344 C C . ASN A 1 300 ? -52.576 11.255 79.838 1.00 75.94 300 ASN A C 1
ATOM 2346 O O . ASN A 1 300 ? -52.445 12.204 80.607 1.00 75.94 300 ASN A O 1
ATOM 2350 N N . MET A 1 301 ? -53.199 11.385 78.662 1.00 77.12 301 MET A N 1
ATOM 2351 C CA . MET A 1 301 ? -53.760 12.645 78.161 1.00 77.12 301 MET A CA 1
ATOM 2352 C C . MET A 1 301 ? -54.822 13.286 79.087 1.00 77.12 301 MET A C 1
ATOM 2354 O O . MET A 1 301 ? -54.714 14.489 79.327 1.00 77.12 301 MET A O 1
ATOM 2358 N N . PRO A 1 302 ? -55.790 12.554 79.683 1.00 80.06 302 PRO A N 1
ATOM 2359 C CA . PRO A 1 302 ? -56.719 13.146 80.651 1.00 80.06 302 PRO A CA 1
ATOM 2360 C C . PRO A 1 302 ? -56.049 13.492 81.989 1.00 80.06 302 PRO A C 1
ATOM 2362 O O . PRO A 1 302 ? -56.447 14.458 82.629 1.00 80.06 302 PRO A O 1
ATOM 2365 N N . LEU A 1 303 ? -54.992 12.771 82.390 1.00 78.88 303 LEU A N 1
ATOM 2366 C CA . LEU A 1 303 ? -54.247 13.074 83.621 1.00 78.88 303 LEU A CA 1
ATOM 2367 C C . LEU A 1 303 ? -53.489 14.408 83.534 1.00 78.88 303 LEU A C 1
ATOM 2369 O O . LEU A 1 303 ? 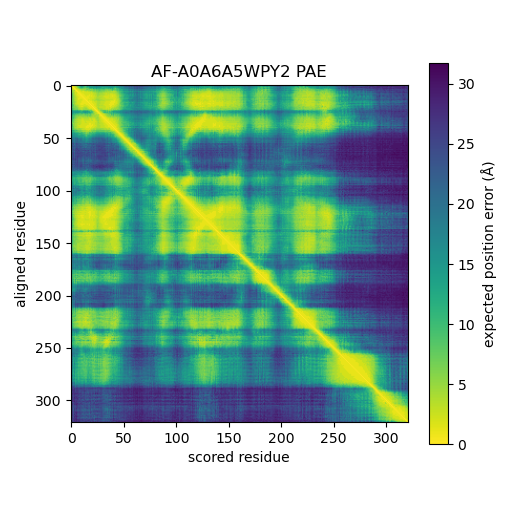-53.268 15.069 84.546 1.00 78.88 303 LEU A O 1
ATOM 2373 N N . VAL A 1 304 ? -53.068 14.785 82.324 1.00 75.06 304 VAL A N 1
ATOM 2374 C CA . VAL A 1 304 ? -52.405 16.067 82.053 1.00 75.06 304 VAL A CA 1
ATOM 2375 C C . VAL A 1 304 ? -53.426 17.183 81.813 1.00 75.06 304 VAL A C 1
ATOM 2377 O O . VAL A 1 304 ? -53.151 18.326 82.165 1.00 75.06 304 VAL A O 1
ATOM 2380 N N . ALA A 1 305 ? -54.609 16.865 81.274 1.00 79.75 305 ALA A N 1
ATOM 2381 C CA . ALA A 1 305 ? -55.659 17.847 80.996 1.00 79.75 305 ALA A CA 1
ATOM 2382 C C . ALA A 1 305 ? -56.197 18.547 82.259 1.00 79.75 305 ALA A C 1
ATOM 2384 O O . ALA A 1 305 ? -56.528 19.727 82.192 1.00 79.75 305 ALA A O 1
ATOM 2385 N N . ASP A 1 306 ? -56.222 17.860 83.405 1.00 81.12 306 ASP A N 1
ATOM 2386 C CA . ASP A 1 306 ? -56.731 18.422 84.668 1.00 81.12 306 ASP A CA 1
ATOM 2387 C C . ASP A 1 306 ? -55.687 19.223 85.473 1.00 81.12 306 ASP A C 1
ATOM 2389 O O . ASP A 1 306 ? -56.006 19.773 86.528 1.00 81.12 306 ASP A O 1
ATOM 2393 N N . ASN A 1 307 ? -54.431 19.316 85.017 1.00 83.81 307 ASN A N 1
ATOM 2394 C CA . ASN A 1 307 ? -53.386 20.059 85.727 1.00 83.81 307 ASN A CA 1
ATOM 2395 C C . ASN A 1 307 ? -52.999 21.346 84.983 1.00 83.81 307 ASN A C 1
ATOM 2397 O O . ASN A 1 307 ? -52.038 21.372 84.209 1.00 83.81 307 ASN A O 1
ATOM 2401 N N . GLU A 1 308 ? -53.718 22.435 85.274 1.00 88.69 308 GLU A N 1
ATOM 2402 C CA . GLU A 1 308 ? -53.520 23.759 84.658 1.00 88.69 308 GLU A CA 1
ATOM 2403 C C . GLU A 1 308 ? -52.061 24.251 84.739 1.00 88.69 308 GLU A C 1
ATOM 2405 O O . GLU A 1 308 ? -51.551 24.847 83.791 1.00 88.69 308 GLU A O 1
ATOM 2410 N N . SER A 1 309 ? -51.341 23.924 85.821 1.00 86.12 309 SER A N 1
ATOM 2411 C CA . SER A 1 309 ? -49.947 24.357 86.014 1.00 86.12 309 SER A CA 1
ATOM 2412 C C . SER A 1 309 ? -48.949 23.690 85.056 1.00 86.12 309 SER A C 1
ATOM 2414 O O . SER A 1 309 ? -47.923 24.278 84.703 1.00 86.12 309 SER A O 1
ATOM 2416 N N . LEU A 1 310 ? -49.239 22.461 84.614 1.00 81.38 310 LEU A N 1
ATOM 2417 C CA . LEU A 1 310 ? -48.445 21.762 83.600 1.00 81.38 310 LEU A CA 1
ATOM 2418 C C . LEU A 1 310 ? -48.801 22.241 82.192 1.00 81.38 310 LEU A C 1
ATOM 2420 O O . LEU A 1 310 ? -47.909 22.336 81.347 1.00 81.38 310 LEU A O 1
ATOM 2424 N N . LEU A 1 311 ? -50.071 22.586 81.960 1.00 84.25 311 LEU A N 1
ATOM 2425 C CA . LEU A 1 311 ? -50.541 23.123 80.685 1.00 84.25 311 LEU A CA 1
ATOM 2426 C C . LEU A 1 311 ? -49.854 24.457 80.358 1.00 84.25 311 LEU A C 1
ATOM 2428 O O . LEU A 1 311 ? -49.360 24.642 79.249 1.00 84.25 311 LEU A O 1
ATOM 2432 N N . GLU A 1 312 ? -49.727 25.349 81.343 1.00 89.12 312 GLU A N 1
ATOM 2433 C CA . GLU A 1 312 ? -49.071 26.652 81.171 1.00 89.12 312 GLU A CA 1
ATOM 2434 C C . GLU A 1 312 ? -47.573 26.508 80.836 1.00 89.12 312 GLU A C 1
ATOM 2436 O O . GLU A 1 312 ? -47.039 27.208 79.971 1.00 89.12 312 GLU A O 1
ATOM 2441 N N . ARG A 1 313 ? -46.894 25.519 81.439 1.00 84.25 313 ARG A N 1
ATOM 2442 C CA . ARG A 1 313 ? -45.497 25.195 81.103 1.00 84.25 313 ARG A CA 1
ATOM 2443 C C . ARG A 1 313 ? -45.351 24.609 79.702 1.00 84.25 313 ARG A C 1
ATOM 2445 O O . ARG A 1 313 ? -44.404 24.968 79.005 1.00 84.25 313 ARG A O 1
ATOM 2452 N N . LEU A 1 314 ? -46.259 23.735 79.277 1.00 84.56 314 LEU A N 1
ATOM 2453 C CA . LEU A 1 314 ? -46.217 23.145 77.935 1.00 84.56 314 LEU A CA 1
ATOM 2454 C C . LEU A 1 314 ? -46.475 24.192 76.842 1.00 84.56 314 LEU A C 1
ATOM 2456 O O . LEU A 1 314 ? -45.752 24.209 75.852 1.00 84.56 314 LEU A O 1
ATOM 2460 N N . VAL A 1 315 ? -47.402 25.131 77.064 1.00 87.31 315 VAL A N 1
ATOM 2461 C CA . VAL A 1 315 ? -47.636 26.276 76.159 1.00 87.31 315 VAL A CA 1
ATOM 2462 C C . VAL A 1 315 ? -46.384 27.153 76.033 1.00 87.31 315 VAL A C 1
ATOM 2464 O O . VAL A 1 315 ? -46.050 27.628 74.947 1.00 87.31 315 VAL A O 1
ATOM 2467 N N . SER A 1 316 ? -45.634 27.332 77.125 1.00 88.00 316 SER A N 1
ATOM 2468 C CA . SER A 1 316 ? -44.377 28.091 77.077 1.00 88.00 316 SER A CA 1
ATOM 2469 C C . SER A 1 316 ? -43.260 27.380 76.299 1.00 88.00 316 SER A C 1
ATOM 2471 O O . SER A 1 316 ? -42.418 28.045 75.706 1.00 88.00 316 SER A O 1
ATOM 2473 N N . LEU A 1 317 ? -43.266 26.044 76.257 1.00 87.19 317 LEU A N 1
ATOM 2474 C CA . LEU A 1 317 ? -42.291 25.234 75.516 1.00 87.19 317 LEU A CA 1
ATOM 2475 C C . LEU A 1 317 ? -42.602 25.163 74.017 1.00 87.19 317 LEU A C 1
ATOM 2477 O O . LEU A 1 317 ? -41.675 25.128 73.215 1.00 87.19 317 LEU A O 1
ATOM 2481 N N . ASP A 1 318 ? -43.881 25.190 73.640 1.00 83.12 318 ASP A N 1
ATOM 2482 C CA . ASP A 1 318 ? -44.313 25.172 72.234 1.00 83.12 318 ASP A CA 1
ATOM 2483 C C . ASP A 1 318 ? -44.065 26.518 71.526 1.00 83.12 318 ASP A C 1
ATOM 2485 O O . ASP A 1 318 ? -43.876 26.573 70.318 1.00 83.12 318 ASP A O 1
ATOM 2489 N N . SER A 1 319 ? -43.978 27.619 72.282 1.00 81.69 319 SER A N 1
ATOM 2490 C CA . SER A 1 319 ? -43.643 28.946 71.731 1.00 81.69 319 SER A CA 1
ATOM 2491 C C . SER A 1 319 ? -42.138 29.193 71.524 1.00 81.69 319 SER A C 1
ATOM 2493 O O . SER A 1 319 ? -41.755 30.270 71.066 1.00 81.69 319 SER A O 1
ATOM 2495 N N . LEU A 1 320 ? -41.281 28.218 71.854 1.00 72.06 320 LEU A N 1
ATOM 2496 C CA . LEU A 1 320 ? -39.815 28.299 71.753 1.00 72.06 320 LEU A CA 1
ATOM 2497 C C . LEU A 1 320 ? -39.226 27.640 70.491 1.00 72.06 320 LEU A C 1
ATOM 2499 O O . LEU A 1 320 ? -38.001 27.557 70.377 1.00 72.06 320 LEU A O 1
ATOM 2503 N N . ASN A 1 321 ? -40.067 27.204 69.551 1.00 48.88 321 ASN A N 1
ATOM 2504 C CA . ASN A 1 321 ? -39.675 26.630 68.259 1.00 48.88 321 ASN A CA 1
ATOM 2505 C C . ASN A 1 321 ? -40.223 27.475 67.101 1.00 48.88 321 ASN A C 1
ATOM 2507 O O . ASN A 1 321 ? -39.550 27.530 66.047 1.00 48.88 321 ASN A O 1
#

Solvent-accessible surface area (backbone atoms only — not comparable to full-atom values): 20185 Å² total; per-residue (Å²): 130,92,75,76,94,66,83,72,60,71,36,38,58,90,71,38,38,44,57,64,69,45,72,73,64,89,68,92,67,78,70,44,37,38,31,34,75,40,44,37,38,36,73,47,66,55,76,55,79,70,80,62,79,67,86,75,74,76,74,74,85,72,84,86,74,82,94,74,87,81,77,63,76,60,76,87,60,62,90,79,72,59,59,89,90,50,87,56,60,46,81,45,74,48,62,66,80,76,91,43,96,85,57,75,86,56,81,58,46,61,45,55,34,39,70,41,54,34,33,27,44,26,40,35,29,26,32,63,69,73,30,37,67,75,46,75,44,86,68,58,70,78,36,73,52,55,60,88,74,48,52,58,65,63,51,51,48,57,70,67,45,68,85,56,78,87,69,76,71,96,78,62,97,63,79,55,63,62,54,49,53,52,52,51,48,55,43,62,70,68,45,85,77,67,82,87,84,70,81,83,74,81,70,55,73,57,66,84,74,87,70,58,77,64,54,61,53,51,52,54,40,51,49,50,51,56,53,47,48,51,67,70,34,77,64,73,74,81,38,53,74,41,86,56,53,74,51,65,81,72,80,65,76,75,70,51,69,67,58,55,52,52,53,51,52,51,52,50,51,52,53,50,52,53,50,51,52,50,52,50,52,57,51,54,57,67,67,63,72,81,81,78,54,67,66,60,56,61,63,45,50,63,67,50,69,78,35,65,77,58,49,56,52,51,57,59,58,67,74,74,119

Mean predicted aligned error: 15.63 Å

Organism: NCBI:txid1392246

Sequence (321 aa):
MATLNETLPPYMTMEYTLAPFKPTASTNVSSGNWSSSTVLQRCGTDLDLTGLNVDYYSAAKGSGFAEDQYPVRFVPNWILLCSTDSPHTFFATIVRDRRSMRNPLSRPTAMFCSPHYFSEKVWATVDIESKTPRNIKSNGVKLELDPHIFNTAHFEQAVSNVVDLETVVTGAKMPSWKMFDLMKRLQNESLAAVDKDFGTVPPLLPMPFASKGAHFRTISTLGILHTMTEVLGGNFTTSTLVMGEVWRPLETFLLHPLFTHIVQVLLGIVSTLTLTLSLLYARTQRGEELQFDPSTIASNMPLVADNESLLERLVSLDSLN

Radius of gyration: 42.91 Å; Cα contacts (8 Å, |Δi|>4): 312; chains: 1; bounding box: 106×44×120 Å

Foldseek 3Di:
DDDPPDQADFQDDLFKGWQFADAPDPPVDQWFKWKFKTKIKGKDKPFPPPFPPCPDDPPPCPPDDDDDDDDDFDDLPVVPPDDPVQLFKDKDWDWDDDPDPPDPTDRIGITIIGMFIWMFTWIWMAIPNSSYTDDIDGDGDTDGDDCVLPVPSVLVCLVSVLQPVPDPDPPDPQPCVVLNVVVVVVCVVQVPPDDDPDDDRDRPDSRPCPDDPVVVSSSSSVSVSVRVCPSSPVPSVPHPHTHIDTDDPPPPVPPDVVNVVVVVVVVVVVVVVVVVVVVVVVVVVVVPPPPCPVVVVVVCVVVQVPDVVSVVVVVVVVVPD

Secondary structure (DSSP, 8-state):
-----PPPPTTEETTEEE--EEESS-----SSEEEEEEEEEEEEEE--------------------SS---------HHHHS-TT-TTPEEEEEPPP-SSTTSPPPPPEEEEEEEEEEEEEEEEEEETTT--EEEEEE-SPPEEPPTTT--HHHHHHHHH-TT-TT---TTSSS-HHHHHHHHHHHHHHH-TT--S---SS-PPP---GGG-THHHHHHHHHHHHHHHHHHTTS-TT--EEE--EEE---------HHHHHHHHHHHHHHHHHHHHHHHHHHHHHTTSTTS--HHHHHHHHHHHHT-HHHHHHHHHHHTT-

pLDDT: mean 70.63, std 19.11, range [35.38, 98.25]